Protein AF-A0ABD2JTY2-F1 (afdb_monomer_lite)

Structure (mmCIF, N/CA/C/O backbone):
data_AF-A0ABD2JTY2-F1
#
_entry.id   AF-A0ABD2JTY2-F1
#
loop_
_atom_site.group_PDB
_atom_site.id
_atom_site.type_symbol
_atom_site.label_atom_id
_atom_site.label_alt_id
_atom_site.label_comp_id
_atom_site.label_asym_id
_atom_site.label_entity_id
_atom_site.label_seq_id
_atom_site.pdbx_PDB_ins_code
_atom_site.Cartn_x
_atom_site.Cartn_y
_atom_site.Cartn_z
_atom_site.occupancy
_atom_site.B_iso_or_equiv
_atom_site.auth_seq_id
_atom_site.auth_comp_id
_atom_site.auth_asym_id
_atom_site.auth_atom_id
_atom_site.pdbx_PDB_model_num
ATOM 1 N N . MET A 1 1 ? -24.931 7.349 -66.375 1.00 38.53 1 MET A N 1
ATOM 2 C CA . MET A 1 1 ? -24.919 6.253 -65.382 1.00 38.53 1 MET A CA 1
ATOM 3 C C . MET A 1 1 ? -24.005 6.651 -64.231 1.00 38.53 1 MET A C 1
ATOM 5 O O . MET A 1 1 ? -22.797 6.656 -64.400 1.00 38.53 1 MET A O 1
ATOM 9 N N . LYS A 1 2 ? -24.575 7.076 -63.100 1.00 38.50 2 LYS A N 1
ATOM 10 C CA . LYS A 1 2 ? -23.856 7.371 -61.852 1.00 38.50 2 LYS A CA 1
ATOM 11 C C . LYS A 1 2 ? -24.476 6.475 -60.777 1.00 38.50 2 LYS A C 1
ATOM 13 O O . LYS A 1 2 ? -25.684 6.548 -60.577 1.00 38.50 2 LYS A O 1
ATOM 18 N N . ARG A 1 3 ? -23.689 5.606 -60.141 1.00 34.88 3 ARG A N 1
ATOM 19 C CA . ARG A 1 3 ? -24.088 4.879 -58.927 1.00 34.88 3 ARG A CA 1
ATOM 20 C C . ARG A 1 3 ? -23.164 5.333 -57.805 1.00 34.88 3 ARG A C 1
ATOM 22 O O . ARG A 1 3 ? -21.964 5.096 -57.855 1.00 34.88 3 ARG A O 1
ATOM 29 N N . THR A 1 4 ? -23.742 6.064 -56.864 1.00 39.44 4 THR A N 1
ATOM 30 C CA . THR A 1 4 ? -23.115 6.576 -55.647 1.00 39.44 4 THR A CA 1
ATOM 31 C C . THR A 1 4 ? -23.136 5.515 -54.547 1.00 39.44 4 THR A C 1
ATOM 33 O O . THR A 1 4 ? -24.104 4.768 -54.417 1.00 39.44 4 THR A O 1
ATOM 36 N N . ASN A 1 5 ? -22.051 5.478 -53.772 1.00 38.09 5 ASN A N 1
ATOM 37 C CA . ASN A 1 5 ? -21.814 4.618 -52.612 1.00 38.09 5 ASN A CA 1
ATOM 38 C C . ASN A 1 5 ? -22.904 4.739 -51.537 1.00 38.09 5 ASN A C 1
ATOM 40 O O . ASN A 1 5 ? -23.253 5.847 -51.133 1.00 38.09 5 ASN A O 1
ATOM 44 N N . ALA A 1 6 ? -23.352 3.596 -51.010 1.00 38.62 6 ALA A N 1
ATOM 45 C CA . ALA A 1 6 ? -24.096 3.511 -49.759 1.00 38.62 6 ALA A CA 1
ATOM 46 C C . ALA A 1 6 ? -23.123 3.193 -48.612 1.00 38.62 6 ALA A C 1
ATOM 48 O O . ALA A 1 6 ? -22.455 2.160 -48.599 1.00 38.62 6 ALA A O 1
ATOM 49 N N . SER A 1 7 ? -23.031 4.120 -47.666 1.00 40.38 7 SER A N 1
ATOM 50 C CA . SER A 1 7 ? -22.303 4.023 -46.404 1.00 40.38 7 SER A CA 1
ATOM 51 C C . SER A 1 7 ? -22.897 2.943 -45.491 1.00 40.38 7 SER A C 1
ATOM 53 O O . SER A 1 7 ? -24.049 3.055 -45.072 1.00 40.38 7 SER A O 1
ATOM 55 N N . ASN A 1 8 ? -22.100 1.937 -45.122 1.00 36.47 8 ASN A N 1
ATOM 56 C CA . ASN A 1 8 ? -22.430 0.999 -44.047 1.00 36.47 8 ASN A CA 1
ATOM 57 C C . ASN A 1 8 ? -22.228 1.683 -42.686 1.00 36.47 8 ASN A C 1
ATOM 59 O O . ASN A 1 8 ? -21.104 1.822 -42.206 1.00 36.47 8 ASN A O 1
ATOM 63 N N . ILE A 1 9 ? -23.329 2.114 -42.071 1.00 42.81 9 ILE A N 1
ATOM 64 C CA . ILE A 1 9 ? -23.374 2.615 -40.696 1.00 42.81 9 ILE A CA 1
ATOM 65 C C . ILE A 1 9 ? -23.576 1.407 -39.773 1.00 42.81 9 ILE A C 1
ATOM 67 O O . ILE A 1 9 ? -24.651 0.813 -39.736 1.00 42.81 9 ILE A O 1
ATOM 71 N N . THR A 1 10 ? -22.537 1.025 -39.032 1.00 40.25 10 THR A N 1
ATOM 72 C CA . THR A 1 10 ? -22.636 0.009 -37.973 1.00 40.25 10 THR A CA 1
ATOM 73 C C . THR A 1 10 ? -23.470 0.570 -36.814 1.00 40.25 10 THR A C 1
ATOM 75 O O . THR A 1 10 ? -23.160 1.664 -36.335 1.00 40.25 10 THR A O 1
ATOM 78 N N . PRO A 1 11 ? -24.508 -0.133 -36.322 1.00 37.59 11 PRO A N 1
ATOM 79 C CA . PRO A 1 11 ? -25.337 0.385 -35.242 1.00 37.59 11 PRO A CA 1
ATOM 80 C C . PRO A 1 11 ? -24.540 0.463 -33.928 1.00 37.59 11 PRO A C 1
ATOM 82 O O . PRO A 1 11 ? -23.687 -0.394 -33.663 1.00 37.59 11 PRO A O 1
ATOM 85 N N . PRO A 1 12 ? -24.806 1.467 -33.073 1.00 40.25 12 PRO A N 1
ATOM 86 C CA . PRO A 1 12 ? -24.116 1.608 -31.804 1.00 40.25 12 PRO A CA 1
ATOM 87 C C . PRO A 1 12 ? -24.437 0.425 -30.887 1.00 40.25 12 PRO A C 1
ATOM 89 O O . PRO A 1 12 ? -25.589 0.058 -30.656 1.00 40.25 12 PRO A O 1
ATOM 92 N N . ARG A 1 13 ? -23.372 -0.173 -30.352 1.00 40.75 13 ARG A N 1
ATOM 93 C CA . ARG A 1 13 ? -23.404 -1.299 -29.418 1.00 40.75 13 ARG A CA 1
ATOM 94 C C . ARG A 1 13 ? -24.259 -0.945 -28.200 1.00 40.75 13 ARG A C 1
ATOM 96 O O . ARG A 1 13 ? -23.911 -0.033 -27.450 1.00 40.75 13 ARG A O 1
ATOM 103 N N . ALA A 1 14 ? -25.339 -1.696 -27.980 1.00 40.56 14 ALA A N 1
ATOM 104 C CA . ALA A 1 14 ? -26.163 -1.573 -26.784 1.00 40.56 14 ALA A CA 1
ATOM 105 C C . ALA A 1 14 ? -25.275 -1.664 -25.531 1.00 40.56 14 ALA A C 1
ATOM 107 O O . ALA A 1 14 ? -24.543 -2.641 -25.332 1.00 40.56 14 ALA A O 1
ATOM 108 N N . LYS A 1 15 ? -25.311 -0.618 -24.699 1.00 41.03 15 LYS A N 1
ATOM 109 C CA . LYS A 1 15 ? -24.664 -0.626 -23.387 1.00 41.03 15 LYS A CA 1
ATOM 110 C C . LYS A 1 15 ? -25.307 -1.760 -22.593 1.00 41.03 15 LYS A C 1
ATOM 112 O O . LYS A 1 15 ? -26.520 -1.762 -22.405 1.00 41.03 15 LYS A O 1
ATOM 117 N N . ARG A 1 16 ? -24.510 -2.742 -22.156 1.00 43.47 16 ARG A N 1
ATOM 118 C CA . ARG A 1 16 ? -24.963 -3.732 -21.172 1.00 43.47 16 ARG A CA 1
ATOM 119 C C . ARG A 1 16 ? -25.518 -2.951 -19.983 1.00 43.47 16 ARG A C 1
ATOM 121 O O . ARG A 1 16 ? -24.756 -2.236 -19.337 1.00 43.47 16 ARG A O 1
ATOM 128 N N . SER A 1 17 ? -26.821 -3.075 -19.740 1.00 36.28 17 SER A N 1
ATOM 129 C CA . SER A 1 17 ? -27.436 -2.668 -18.481 1.00 36.28 17 SER A CA 1
ATOM 130 C C . SER A 1 17 ? -26.618 -3.303 -17.357 1.00 36.28 17 SER A C 1
ATOM 132 O O . SER A 1 17 ? -26.488 -4.530 -17.296 1.00 36.28 17 SER A O 1
ATOM 134 N N . MET A 1 18 ? -25.958 -2.474 -16.547 1.00 40.25 18 MET A N 1
ATOM 135 C CA . MET A 1 18 ? -25.380 -2.955 -15.303 1.00 40.25 18 MET A CA 1
ATOM 136 C C . MET A 1 18 ? -26.571 -3.233 -14.403 1.00 40.25 18 MET A C 1
ATOM 138 O O . MET A 1 18 ? -27.262 -2.303 -13.992 1.00 40.25 18 MET A O 1
ATOM 142 N N . ALA A 1 19 ? -26.837 -4.514 -14.157 1.00 41.81 19 ALA A N 1
ATOM 143 C CA . ALA A 1 19 ? -27.740 -4.899 -13.090 1.00 41.81 19 ALA A CA 1
ATOM 144 C C . ALA A 1 19 ? -27.319 -4.159 -11.802 1.00 41.81 19 ALA A C 1
ATOM 146 O O . ALA A 1 19 ? -26.111 -3.963 -11.596 1.00 41.81 19 ALA A O 1
ATOM 147 N N . PRO A 1 20 ? -28.280 -3.719 -10.971 1.00 42.34 20 PRO A N 1
ATOM 148 C CA . PRO A 1 20 ? -27.970 -3.114 -9.683 1.00 42.34 20 PRO A CA 1
ATOM 149 C C . PRO A 1 20 ? -27.039 -4.038 -8.880 1.00 42.34 20 PRO A C 1
ATOM 151 O O . PRO A 1 20 ? -27.061 -5.256 -9.101 1.00 42.34 20 PRO A O 1
ATOM 154 N N . PRO A 1 21 ? -26.190 -3.488 -7.990 1.00 49.97 21 PRO A N 1
ATOM 155 C CA . PRO A 1 21 ? -25.323 -4.312 -7.164 1.00 49.97 21 PRO A CA 1
ATOM 156 C C . PRO A 1 21 ? -26.222 -5.275 -6.392 1.00 49.97 21 PRO A C 1
ATOM 158 O O . PRO A 1 21 ? -27.064 -4.835 -5.618 1.00 49.97 21 PRO A O 1
ATOM 161 N N . MET A 1 22 ? -26.100 -6.579 -6.648 1.00 56.44 22 MET A N 1
ATOM 162 C CA . MET A 1 22 ? -26.637 -7.552 -5.706 1.00 56.44 22 MET A CA 1
ATOM 163 C C . MET A 1 22 ? -25.919 -7.298 -4.387 1.00 56.44 22 MET A C 1
ATOM 165 O O . MET A 1 22 ? -24.684 -7.255 -4.383 1.00 56.44 22 MET A O 1
ATOM 169 N N . ASP A 1 23 ? -26.676 -7.120 -3.307 1.00 61.84 23 ASP A N 1
ATOM 170 C CA . ASP A 1 23 ? -26.141 -7.167 -1.952 1.00 61.84 23 ASP A CA 1
ATOM 171 C C . ASP A 1 23 ? -25.510 -8.550 -1.769 1.00 61.84 23 ASP A C 1
ATOM 173 O O . ASP A 1 23 ? -26.190 -9.553 -1.549 1.00 61.84 23 ASP A O 1
ATOM 177 N N . LEU A 1 24 ? -24.198 -8.625 -2.007 1.00 67.62 24 LEU A N 1
ATOM 178 C CA . LEU A 1 24 ? -23.427 -9.847 -1.843 1.00 67.62 24 LEU A CA 1
ATOM 179 C C . LEU A 1 24 ? -23.484 -10.226 -0.369 1.00 67.62 24 LEU A C 1
ATOM 181 O O . LEU A 1 24 ? -23.309 -9.371 0.501 1.00 67.62 24 LEU A O 1
ATOM 185 N N . ASP A 1 25 ? -23.710 -11.507 -0.091 1.00 82.12 25 ASP A N 1
ATOM 186 C CA . ASP A 1 25 ? -23.737 -11.970 1.284 1.00 82.12 25 ASP A CA 1
ATOM 187 C C . ASP A 1 25 ? -22.383 -11.671 1.972 1.00 82.12 25 ASP A C 1
ATOM 189 O O . ASP A 1 25 ? -21.322 -11.752 1.332 1.00 82.12 25 ASP A O 1
ATOM 193 N N . PRO A 1 26 ? -22.383 -11.321 3.272 1.00 79.38 26 PRO A N 1
ATOM 194 C CA . PRO A 1 26 ? -21.162 -10.949 3.986 1.00 79.38 26 PRO A CA 1
ATOM 195 C C . PRO A 1 26 ? -20.061 -12.018 3.941 1.00 79.38 26 PRO A C 1
ATOM 197 O O . PRO A 1 26 ? -18.877 -11.686 3.993 1.00 79.38 26 PRO A O 1
ATOM 200 N N . ASN A 1 27 ? -20.430 -13.296 3.814 1.00 77.81 27 ASN A N 1
ATOM 201 C CA . ASN A 1 27 ? -19.481 -14.402 3.780 1.00 77.81 27 ASN A CA 1
ATOM 202 C C . ASN A 1 27 ? -18.739 -14.461 2.434 1.00 77.81 27 ASN A C 1
ATOM 204 O O . ASN A 1 27 ? -17.522 -14.626 2.401 1.00 77.81 27 ASN A O 1
ATOM 208 N N . THR A 1 28 ? -19.430 -14.225 1.319 1.00 79.19 28 THR A N 1
ATOM 209 C CA . THR A 1 28 ? -18.813 -14.088 -0.007 1.00 79.19 28 THR A CA 1
ATOM 210 C C . THR A 1 28 ? -17.872 -12.889 -0.065 1.00 79.19 28 THR A C 1
ATOM 212 O O . THR A 1 28 ? -16.789 -12.983 -0.650 1.00 79.19 28 THR A O 1
ATOM 215 N N . VAL A 1 29 ? -18.237 -11.771 0.571 1.00 78.75 29 VAL A N 1
ATOM 216 C CA . VAL A 1 29 ? -17.346 -10.604 0.684 1.00 78.75 29 VAL A CA 1
ATOM 217 C C . VAL A 1 29 ? -16.090 -10.956 1.488 1.00 78.75 29 VA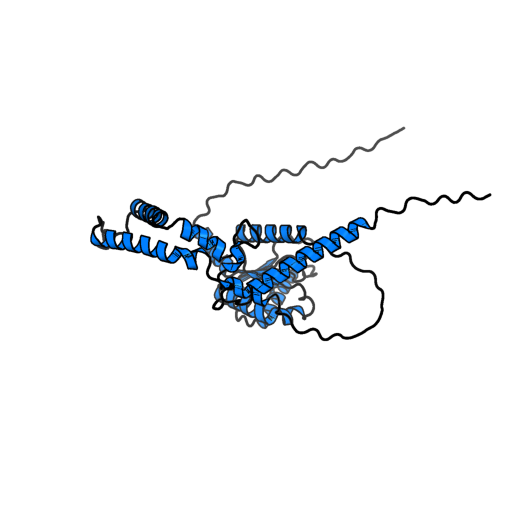L A C 1
ATOM 219 O O . VAL A 1 29 ? -14.981 -10.665 1.035 1.00 78.75 29 VAL A O 1
ATOM 222 N N . ALA A 1 30 ? -16.240 -11.641 2.625 1.00 76.44 30 ALA A N 1
ATOM 223 C CA . ALA A 1 30 ? -15.123 -12.081 3.461 1.00 76.44 30 ALA A CA 1
ATOM 224 C C . ALA A 1 30 ? -14.198 -13.089 2.749 1.00 76.44 30 ALA A C 1
ATOM 226 O O . ALA A 1 30 ? -12.976 -12.972 2.825 1.00 76.44 30 ALA A O 1
ATOM 227 N N . LEU A 1 31 ? -14.751 -14.038 1.989 1.00 82.94 31 LEU A N 1
ATOM 228 C CA . LEU A 1 31 ? -13.966 -14.993 1.198 1.00 82.94 31 LEU A CA 1
ATOM 229 C C . LEU A 1 31 ? -13.197 -14.303 0.062 1.00 82.94 31 LEU A C 1
ATOM 231 O O . LEU A 1 31 ? -12.020 -14.597 -0.162 1.00 82.94 31 LEU A O 1
ATOM 235 N N . ALA A 1 32 ? -13.828 -13.354 -0.635 1.00 83.81 32 ALA A N 1
ATOM 236 C CA . ALA A 1 32 ? -13.169 -12.567 -1.676 1.00 83.81 32 ALA A CA 1
ATOM 237 C C . ALA A 1 32 ? -12.057 -11.670 -1.104 1.00 83.81 32 ALA A C 1
ATOM 239 O O . ALA A 1 32 ? -11.012 -11.489 -1.735 1.00 83.81 32 ALA A O 1
ATOM 240 N N . GLU A 1 33 ? -12.265 -11.126 0.096 1.00 83.69 33 GLU A N 1
ATOM 241 C CA . GLU A 1 33 ? -11.266 -10.386 0.867 1.00 83.69 33 GLU A CA 1
ATOM 242 C C . GLU A 1 33 ? -10.067 -11.277 1.218 1.00 83.69 33 GLU A C 1
ATOM 244 O O . GLU A 1 33 ? -8.927 -10.931 0.903 1.00 83.69 33 GLU A O 1
ATOM 249 N N . GLN A 1 34 ? -10.322 -12.463 1.774 1.00 86.56 34 GLN A N 1
ATOM 250 C CA . GLN A 1 34 ? -9.289 -13.433 2.132 1.00 86.56 34 GLN A CA 1
ATOM 251 C C . GLN A 1 34 ? -8.492 -13.912 0.907 1.00 86.56 34 GLN A C 1
ATOM 253 O O . GLN A 1 34 ? -7.265 -14.016 0.964 1.00 86.56 34 GLN A O 1
ATOM 258 N N . GLU A 1 35 ? -9.151 -14.168 -0.231 1.00 90.62 35 GLU A N 1
ATOM 259 C CA . GLU A 1 35 ? -8.457 -14.466 -1.489 1.00 90.62 35 GLU A CA 1
ATOM 260 C C . GLU A 1 35 ? -7.597 -13.282 -1.949 1.00 90.62 35 GLU A C 1
ATOM 262 O O . GLU A 1 35 ? -6.453 -13.469 -2.372 1.00 90.62 35 GLU A O 1
ATOM 267 N N . ARG A 1 36 ? -8.107 -12.049 -1.848 1.00 91.06 36 ARG A N 1
ATOM 268 C CA . ARG A 1 36 ? -7.363 -10.857 -2.266 1.00 91.06 36 ARG A CA 1
ATOM 269 C C . ARG A 1 36 ? -6.088 -10.665 -1.449 1.00 91.06 36 ARG A C 1
ATOM 271 O O . ARG A 1 36 ? -5.042 -10.406 -2.040 1.00 91.06 36 ARG A O 1
ATOM 278 N N . GLN A 1 37 ? -6.158 -10.827 -0.129 1.00 91.31 37 GLN A N 1
ATOM 279 C CA . GLN A 1 37 ? -5.018 -10.640 0.780 1.00 91.31 37 GLN A CA 1
ATOM 280 C C . GLN A 1 37 ? -3.843 -11.582 0.479 1.00 91.31 37 GLN A C 1
ATOM 282 O O . GLN A 1 37 ? -2.691 -11.231 0.717 1.00 91.31 37 GLN A O 1
ATOM 287 N N . ARG A 1 38 ? -4.112 -12.749 -0.116 1.00 95.12 38 ARG A N 1
ATOM 288 C CA . ARG A 1 38 ? -3.093 -13.714 -0.564 1.00 95.12 38 ARG A CA 1
ATOM 289 C C . ARG A 1 38 ? -2.807 -13.671 -2.069 1.00 95.12 38 ARG A C 1
ATOM 291 O O . ARG A 1 38 ? -2.127 -14.551 -2.585 1.00 95.12 38 ARG A O 1
ATOM 298 N N . THR A 1 39 ? -3.322 -12.681 -2.796 1.00 96.56 39 THR A N 1
ATOM 299 C CA . THR A 1 39 ? -3.150 -12.576 -4.252 1.00 96.56 39 THR A CA 1
ATOM 300 C C . THR A 1 39 ? -2.071 -11.560 -4.633 1.00 96.56 39 THR A C 1
ATOM 302 O O . THR A 1 39 ? -2.037 -10.427 -4.144 1.00 96.56 39 THR A O 1
ATOM 305 N N . LEU A 1 40 ? -1.246 -11.948 -5.602 1.00 96.88 40 LEU A N 1
ATOM 306 C CA . LEU A 1 40 ? -0.282 -11.122 -6.321 1.00 96.88 40 LEU A CA 1
ATOM 307 C C . LEU A 1 40 ? -0.757 -10.861 -7.756 1.00 96.88 40 LEU A C 1
ATOM 309 O O . LEU A 1 40 ? -1.414 -11.696 -8.383 1.00 96.88 40 LEU A O 1
ATOM 313 N N . VAL A 1 41 ? -0.379 -9.706 -8.300 1.00 95.56 41 VAL A N 1
ATOM 314 C CA . VAL A 1 41 ? -0.567 -9.371 -9.713 1.00 95.56 41 VAL A CA 1
ATOM 315 C C . VAL A 1 41 ? 0.789 -9.087 -10.346 1.00 95.56 41 VAL A C 1
ATOM 317 O O . VAL A 1 41 ? 1.465 -8.125 -9.979 1.00 95.56 41 VAL A O 1
ATOM 320 N N . PHE A 1 42 ? 1.152 -9.908 -11.326 1.00 95.00 42 PHE A N 1
ATOM 321 C CA . PHE A 1 42 ? 2.373 -9.786 -12.113 1.00 95.00 42 PHE A CA 1
ATOM 322 C C . PHE A 1 42 ? 2.047 -9.068 -13.420 1.00 95.00 42 PHE A C 1
ATOM 324 O O . PHE A 1 42 ? 1.145 -9.456 -14.161 1.00 95.00 42 PHE A O 1
ATOM 331 N N . ILE A 1 43 ? 2.763 -7.990 -13.707 1.00 92.38 43 ILE A N 1
ATOM 332 C CA . ILE A 1 43 ? 2.547 -7.128 -14.867 1.00 92.38 43 ILE A CA 1
ATOM 333 C C . ILE A 1 43 ? 3.825 -7.130 -15.699 1.00 92.38 43 ILE A C 1
ATOM 335 O O . ILE A 1 43 ? 4.917 -7.029 -15.152 1.00 92.38 43 ILE A O 1
ATOM 339 N N . GLY A 1 44 ? 3.682 -7.225 -17.022 1.00 90.31 44 GLY A N 1
ATOM 340 C CA . GLY A 1 44 ? 4.813 -7.116 -17.945 1.00 90.31 44 GLY A CA 1
ATOM 341 C C . GLY A 1 44 ? 5.529 -8.426 -18.268 1.00 90.31 44 GLY A C 1
ATOM 342 O O . GLY A 1 44 ? 6.496 -8.378 -19.021 1.00 90.31 44 GLY A O 1
ATOM 343 N N . LEU A 1 45 ? 5.055 -9.574 -17.767 1.00 92.12 45 LEU A N 1
ATOM 344 C CA . LEU A 1 45 ? 5.542 -10.883 -18.217 1.00 92.12 45 LEU A CA 1
ATOM 345 C C . LEU A 1 45 ? 5.092 -11.151 -19.656 1.00 92.12 45 LEU A C 1
ATOM 347 O O . LEU A 1 45 ? 3.888 -11.038 -19.898 1.00 92.12 45 LEU A O 1
ATOM 351 N N . PRO A 1 46 ? 5.991 -11.514 -20.588 1.00 90.81 46 PRO A N 1
ATOM 352 C CA . PRO A 1 46 ? 5.631 -11.810 -21.975 1.00 90.81 46 PRO A CA 1
ATOM 353 C C . PRO A 1 46 ? 4.511 -12.844 -22.075 1.00 90.81 46 PRO A C 1
ATOM 355 O O . PRO A 1 46 ? 4.402 -13.722 -21.223 1.00 90.81 46 PRO A O 1
ATOM 358 N N . GLU A 1 47 ? 3.662 -12.727 -23.093 1.00 90.81 47 GLU A N 1
ATOM 359 C CA . GLU A 1 47 ? 2.697 -13.783 -23.413 1.00 90.81 47 GLU A CA 1
ATOM 360 C C . GLU A 1 47 ? 3.431 -14.927 -24.117 1.00 90.81 47 GLU A C 1
ATOM 362 O O . GLU A 1 47 ? 4.360 -14.696 -24.892 1.00 90.81 47 GLU A O 1
ATOM 367 N N . SER A 1 48 ? 2.992 -16.155 -23.864 1.00 92.12 48 SER A N 1
ATOM 368 C CA . SER A 1 48 ? 3.464 -17.311 -24.617 1.00 92.12 48 SER A CA 1
ATOM 369 C C . SER A 1 48 ? 2.972 -17.261 -26.066 1.00 92.12 48 SER A C 1
ATOM 371 O O . SER A 1 48 ? 1.807 -16.946 -26.334 1.00 92.12 48 SER A O 1
ATOM 373 N N . ASN A 1 49 ? 3.854 -17.647 -26.989 1.00 89.31 49 ASN A N 1
ATOM 374 C CA . ASN A 1 49 ? 3.542 -17.819 -28.407 1.00 89.31 49 ASN A CA 1
ATOM 375 C C . ASN A 1 49 ? 3.084 -19.249 -28.744 1.00 89.31 49 ASN A C 1
ATOM 377 O O . ASN A 1 49 ? 2.865 -19.553 -29.918 1.00 89.31 49 ASN A O 1
ATOM 381 N N . ALA A 1 50 ? 2.944 -20.136 -27.750 1.00 91.31 50 ALA A N 1
ATOM 382 C CA . ALA A 1 50 ? 2.512 -21.505 -27.990 1.00 91.31 50 ALA A CA 1
ATOM 383 C C . ALA A 1 50 ? 1.110 -21.534 -28.608 1.00 91.31 50 ALA A C 1
ATOM 385 O O . ALA A 1 50 ? 0.201 -20.787 -28.223 1.00 91.31 50 ALA A O 1
ATOM 386 N N . VAL A 1 51 ? 0.916 -22.434 -29.570 1.00 90.88 51 VAL A N 1
ATOM 387 C CA . VAL A 1 51 ? -0.345 -22.550 -30.312 1.00 90.88 51 VAL A CA 1
ATOM 388 C C . VAL A 1 51 ? -1.462 -23.032 -29.385 1.00 90.88 51 VAL A C 1
ATOM 390 O O . VAL A 1 51 ? -2.590 -22.522 -29.424 1.00 90.88 51 VAL A O 1
ATOM 393 N N . ARG A 1 52 ? -1.154 -23.978 -28.491 1.00 93.75 52 ARG A N 1
ATOM 394 C CA . ARG A 1 52 ? -2.145 -24.604 -27.615 1.00 93.75 52 ARG A CA 1
ATOM 395 C C . ARG A 1 52 ? -2.354 -23.794 -26.331 1.00 93.75 52 ARG A C 1
ATOM 397 O O . ARG A 1 52 ? -1.387 -23.456 -25.655 1.00 93.75 52 ARG A O 1
ATOM 404 N N . PRO A 1 53 ? -3.610 -23.523 -25.925 1.00 92.56 53 PRO A N 1
ATOM 405 C CA . PRO A 1 53 ? -3.893 -22.816 -24.675 1.00 92.56 53 PRO A CA 1
ATOM 406 C C . PRO A 1 53 ? -3.315 -23.492 -23.427 1.00 92.56 53 PRO A C 1
ATOM 408 O O . PRO A 1 53 ? -2.882 -22.795 -22.517 1.00 92.56 53 PRO A O 1
ATOM 411 N N . SER A 1 54 ? -3.298 -24.827 -23.385 1.00 95.06 54 SER A N 1
ATOM 412 C CA . SER A 1 54 ? -2.744 -25.594 -22.264 1.00 95.06 54 SER A CA 1
ATOM 413 C C . SER A 1 54 ? -1.242 -25.371 -22.093 1.00 95.06 54 SER A C 1
ATOM 415 O O . SER A 1 54 ? -0.786 -25.194 -20.971 1.00 95.06 54 SER A O 1
ATOM 417 N N . GLU A 1 55 ? -0.495 -25.320 -23.197 1.00 96.31 55 GLU A N 1
ATOM 418 C CA . GLU A 1 55 ? 0.947 -25.042 -23.198 1.00 96.31 55 GLU A CA 1
ATOM 419 C C . GLU A 1 55 ? 1.216 -23.616 -22.719 1.00 96.31 55 GLU A C 1
ATOM 421 O O . GLU A 1 55 ? 2.038 -23.417 -21.835 1.00 96.31 55 GLU A O 1
ATOM 426 N N . ARG A 1 56 ? 0.428 -22.633 -23.179 1.00 94.50 56 ARG A N 1
ATOM 427 C CA . ARG A 1 56 ? 0.549 -21.248 -22.690 1.00 94.50 56 ARG A CA 1
ATOM 428 C C . ARG A 1 56 ? 0.328 -21.130 -21.181 1.00 94.50 56 ARG A C 1
ATOM 430 O O . ARG A 1 56 ? 1.045 -20.396 -20.511 1.00 94.50 56 ARG A O 1
ATOM 437 N N . VAL A 1 57 ? -0.673 -21.833 -20.643 1.00 95.50 57 VAL A N 1
ATOM 438 C CA . VAL A 1 57 ? -0.942 -21.855 -19.194 1.00 95.50 57 VAL A CA 1
ATOM 439 C C . VAL A 1 57 ? 0.198 -22.535 -18.437 1.00 95.50 57 VAL A C 1
ATOM 441 O O . VAL A 1 57 ? 0.578 -22.066 -17.368 1.00 95.50 57 VAL A O 1
ATOM 444 N N . GLN A 1 58 ? 0.744 -23.620 -18.983 1.00 97.06 58 GLN A N 1
ATOM 445 C CA . GLN A 1 58 ? 1.868 -24.331 -18.387 1.00 97.06 58 GLN A CA 1
ATOM 446 C C . GLN A 1 58 ? 3.132 -23.458 -18.352 1.00 97.06 58 GLN A C 1
ATOM 448 O O . GLN A 1 58 ? 3.745 -23.323 -17.297 1.00 97.06 58 GLN A O 1
ATOM 453 N N . GLU A 1 59 ? 3.457 -22.781 -19.452 1.00 96.12 59 GLU A N 1
ATOM 454 C CA . GLU A 1 59 ? 4.577 -21.835 -19.524 1.00 96.12 59 GLU A CA 1
ATOM 455 C C . GLU A 1 59 ? 4.406 -20.661 -18.548 1.00 96.12 59 GLU A C 1
ATOM 457 O O . GLU A 1 59 ? 5.365 -20.262 -17.886 1.00 96.12 59 GLU A O 1
ATOM 462 N N . ASP A 1 60 ? 3.183 -20.134 -18.397 1.00 96.19 60 ASP A N 1
ATOM 463 C CA . ASP A 1 60 ? 2.880 -19.109 -17.393 1.00 96.19 60 ASP A CA 1
ATOM 464 C C . ASP A 1 60 ? 3.142 -19.626 -15.966 1.00 96.19 60 ASP A C 1
ATOM 466 O O . ASP A 1 60 ? 3.727 -18.907 -15.153 1.00 96.19 60 ASP A O 1
ATOM 470 N N . ARG A 1 61 ? 2.745 -20.868 -15.648 1.00 96.75 61 ARG A N 1
ATOM 471 C CA . ARG A 1 61 ? 3.016 -21.486 -14.337 1.00 96.75 61 ARG A CA 1
ATOM 472 C C . ARG A 1 61 ? 4.512 -21.645 -14.099 1.00 96.75 61 ARG A C 1
ATOM 474 O O . ARG A 1 61 ? 4.992 -21.225 -13.054 1.00 96.75 61 ARG A O 1
ATOM 481 N N . GLU A 1 62 ? 5.247 -22.174 -15.071 1.00 95.81 62 GLU A N 1
ATOM 482 C CA . GLU A 1 62 ? 6.698 -22.368 -14.975 1.00 95.81 62 GLU A CA 1
ATOM 483 C C . GLU A 1 62 ? 7.454 -21.047 -14.813 1.00 95.81 62 GLU A C 1
ATOM 485 O O . GLU A 1 62 ? 8.396 -20.961 -14.025 1.00 95.81 62 GLU A O 1
ATOM 490 N N . ALA A 1 63 ? 7.036 -20.000 -15.527 1.00 95.12 63 ALA A N 1
ATOM 491 C CA . ALA A 1 63 ? 7.606 -18.668 -15.372 1.00 95.12 63 ALA A CA 1
ATOM 492 C C . ALA A 1 63 ? 7.361 -18.111 -13.963 1.00 95.12 63 ALA A C 1
ATOM 494 O O . ALA A 1 63 ? 8.277 -17.555 -13.357 1.00 95.12 63 ALA A O 1
ATOM 495 N N . ILE A 1 64 ? 6.148 -18.280 -13.423 1.00 96.88 64 ILE A N 1
ATOM 496 C CA . ILE A 1 64 ? 5.830 -17.860 -12.055 1.00 96.88 64 ILE A CA 1
ATOM 497 C C . ILE A 1 64 ? 6.635 -18.657 -11.029 1.00 96.88 64 ILE A C 1
ATOM 499 O O . ILE A 1 64 ? 7.207 -18.032 -10.141 1.00 96.88 64 ILE A O 1
ATOM 503 N N . THR A 1 65 ? 6.746 -19.980 -11.166 1.00 96.44 65 THR A N 1
ATOM 504 C CA . THR A 1 65 ? 7.567 -20.815 -10.275 1.00 96.44 65 THR A CA 1
ATOM 505 C C . THR A 1 65 ? 9.011 -20.329 -10.251 1.00 96.44 65 THR A C 1
ATOM 507 O O . THR A 1 65 ? 9.515 -19.997 -9.186 1.00 96.44 65 THR A O 1
ATOM 510 N N . LYS A 1 66 ? 9.630 -20.132 -11.425 1.00 94.38 66 LYS A N 1
ATOM 511 C CA . LYS A 1 66 ? 10.998 -19.599 -11.515 1.00 94.38 66 LYS A CA 1
ATOM 512 C C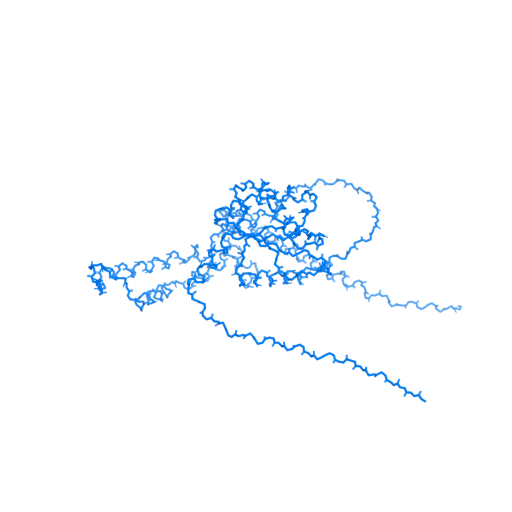 . LYS A 1 66 ? 11.140 -18.267 -10.791 1.00 94.38 66 LYS A C 1
ATOM 514 O O . LYS A 1 66 ? 12.133 -18.051 -10.108 1.00 94.38 66 LYS A O 1
ATOM 519 N N . ILE A 1 67 ? 10.180 -17.356 -10.938 1.00 95.31 67 ILE A N 1
ATOM 520 C CA . ILE A 1 67 ? 10.244 -16.066 -10.244 1.00 95.31 67 ILE A CA 1
ATOM 521 C C . ILE A 1 67 ? 10.121 -16.270 -8.734 1.00 95.31 67 ILE A C 1
ATOM 523 O O . ILE A 1 67 ? 10.906 -15.688 -7.999 1.00 95.31 67 ILE A O 1
ATOM 527 N N . LEU A 1 68 ? 9.185 -17.096 -8.265 1.00 96.31 68 LEU A N 1
ATOM 528 C CA . LEU A 1 68 ? 9.010 -17.377 -6.838 1.00 96.31 68 LEU A CA 1
ATOM 529 C C . LEU A 1 68 ? 10.253 -18.017 -6.207 1.00 96.31 68 LEU A C 1
ATOM 531 O O . LEU A 1 68 ? 10.602 -17.628 -5.094 1.00 96.31 68 LEU A O 1
ATOM 535 N N . ASP A 1 69 ? 10.974 -18.870 -6.938 1.00 95.06 69 ASP A N 1
ATOM 536 C CA . ASP A 1 69 ? 12.260 -19.427 -6.499 1.00 95.06 69 ASP A CA 1
ATOM 537 C C . ASP A 1 69 ? 13.300 -18.318 -6.271 1.00 95.06 69 ASP A C 1
ATOM 539 O O . ASP A 1 69 ? 13.968 -18.277 -5.241 1.00 95.06 69 ASP A O 1
ATOM 543 N N . HIS A 1 70 ? 13.396 -17.350 -7.192 1.00 93.31 70 HIS A N 1
ATOM 544 C CA . HIS A 1 70 ? 14.288 -16.191 -7.032 1.00 93.31 70 HIS A CA 1
ATOM 545 C C . HIS A 1 70 ? 13.873 -15.268 -5.882 1.00 93.31 70 HIS A C 1
ATOM 547 O O . HIS A 1 70 ? 14.700 -14.506 -5.382 1.00 93.31 70 HIS A O 1
ATOM 553 N N . LEU A 1 71 ? 12.590 -15.287 -5.513 1.00 94.06 71 LEU A N 1
ATOM 554 C CA . LEU A 1 71 ? 12.038 -14.523 -4.398 1.00 94.06 71 LEU A CA 1
ATOM 555 C C . LEU A 1 71 ? 12.097 -15.289 -3.067 1.00 94.06 71 LEU A C 1
ATOM 557 O O . LEU A 1 71 ? 11.637 -14.739 -2.066 1.00 94.06 71 LEU A O 1
ATOM 561 N N . GLU A 1 72 ? 12.644 -16.511 -3.064 1.00 94.56 72 GLU A N 1
ATOM 562 C CA . GLU A 1 72 ? 12.756 -17.400 -1.898 1.00 94.56 72 GLU A CA 1
ATOM 563 C C . GLU A 1 72 ? 11.389 -17.702 -1.260 1.00 94.56 72 GLU A C 1
ATOM 565 O O . GLU A 1 72 ? 11.212 -17.689 -0.042 1.00 94.56 72 GLU A O 1
ATOM 570 N N . VAL A 1 73 ? 10.377 -17.932 -2.101 1.00 95.88 73 VAL A N 1
ATOM 571 C CA . VAL A 1 73 ? 9.020 -18.257 -1.654 1.00 95.88 73 VAL A CA 1
ATOM 572 C C . VAL A 1 73 ? 8.810 -19.765 -1.721 1.00 95.88 73 VAL A C 1
ATOM 574 O O . VAL A 1 73 ? 8.564 -20.321 -2.787 1.00 95.88 73 VAL A O 1
ATOM 577 N N . GLU A 1 74 ? 8.835 -20.421 -0.565 1.00 94.25 74 GLU A N 1
ATOM 578 C CA . GLU A 1 74 ? 8.650 -21.873 -0.430 1.00 94.25 74 GLU A CA 1
ATOM 579 C C . GLU A 1 74 ? 7.168 -22.292 -0.499 1.00 94.25 74 GLU A C 1
ATOM 581 O O . GLU A 1 74 ? 6.611 -22.861 0.439 1.00 94.25 74 GLU A O 1
ATOM 586 N N . ALA A 1 75 ? 6.483 -21.974 -1.601 1.00 93.12 75 ALA A N 1
ATOM 587 C CA . ALA A 1 75 ? 5.093 -22.379 -1.805 1.00 93.12 75 ALA A CA 1
ATOM 588 C C . ALA A 1 75 ? 4.676 -22.424 -3.276 1.00 93.12 75 ALA A C 1
ATOM 590 O O . ALA A 1 75 ? 4.957 -21.505 -4.045 1.00 93.12 75 ALA A O 1
ATOM 591 N N . GLU A 1 76 ? 3.873 -23.431 -3.630 1.00 94.38 76 GLU A N 1
ATOM 592 C CA . GLU A 1 76 ? 3.176 -23.451 -4.916 1.00 94.38 76 GLU A CA 1
ATOM 593 C C . GLU A 1 76 ? 1.915 -22.564 -4.861 1.00 94.38 76 GLU A C 1
ATOM 595 O O . GLU A 1 76 ? 1.105 -22.679 -3.931 1.00 94.38 76 GLU A O 1
ATOM 600 N N . PRO A 1 77 ? 1.692 -21.681 -5.848 1.00 97.19 77 PRO A N 1
ATOM 601 C CA . PRO A 1 77 ? 0.445 -20.937 -5.956 1.00 97.19 77 PRO A CA 1
ATOM 602 C C . PRO A 1 77 ? -0.773 -21.849 -6.136 1.00 97.19 77 PRO A C 1
ATOM 604 O O . PRO A 1 77 ? -0.771 -22.771 -6.945 1.00 97.19 77 PRO A O 1
ATOM 607 N N . THR A 1 78 ? -1.878 -21.514 -5.471 1.00 96.50 78 THR A N 1
ATOM 608 C CA . THR A 1 78 ? -3.170 -22.197 -5.641 1.00 96.50 78 THR A CA 1
ATOM 609 C C . THR A 1 78 ? -3.766 -21.971 -7.033 1.00 96.50 78 THR A C 1
ATOM 611 O O . THR A 1 78 ? -4.499 -22.813 -7.543 1.00 96.50 78 THR A O 1
ATOM 614 N N . ALA A 1 79 ? -3.500 -20.813 -7.641 1.00 96.19 79 ALA A N 1
ATOM 615 C CA . ALA A 1 79 ? -3.992 -20.486 -8.975 1.00 96.19 79 ALA A CA 1
ATOM 616 C C . ALA A 1 79 ? -3.069 -19.494 -9.686 1.00 96.19 79 ALA A C 1
ATOM 618 O O . ALA A 1 79 ? -2.580 -18.545 -9.073 1.00 96.19 79 ALA A O 1
ATOM 619 N N . VAL A 1 80 ? -2.897 -19.684 -10.996 1.00 97.69 80 VAL A N 1
ATOM 620 C CA . VAL A 1 80 ? -2.141 -18.800 -11.894 1.00 97.69 80 VAL A CA 1
ATOM 621 C C . VAL A 1 80 ? -2.930 -18.645 -13.188 1.00 97.69 80 VAL A C 1
ATOM 623 O O . VAL A 1 80 ? -3.222 -19.637 -13.854 1.00 97.69 80 VAL A O 1
ATOM 626 N N . PHE A 1 81 ? -3.310 -17.416 -13.543 1.00 95.50 81 PHE A N 1
ATOM 627 C CA . PHE A 1 81 ? -4.040 -17.159 -14.788 1.00 95.50 81 PHE A CA 1
ATOM 628 C C . PHE A 1 81 ? -3.944 -15.703 -15.250 1.00 95.50 81 PHE A C 1
ATOM 630 O O . PHE A 1 81 ? -3.857 -14.765 -14.455 1.00 95.50 81 PHE A O 1
ATOM 637 N N . ARG A 1 82 ? -3.984 -15.499 -16.570 1.00 94.31 82 ARG A N 1
ATOM 638 C CA . ARG A 1 82 ? -3.971 -14.169 -17.195 1.00 94.31 82 ARG A CA 1
ATOM 639 C C . ARG A 1 82 ? -5.325 -13.478 -17.031 1.00 94.31 82 ARG A C 1
ATOM 641 O O . ARG A 1 82 ? -6.378 -14.088 -17.210 1.00 94.31 82 ARG A O 1
ATOM 648 N N . LEU A 1 83 ? -5.302 -12.180 -16.752 1.00 89.06 83 LEU A N 1
ATOM 649 C CA . LEU A 1 83 ? -6.493 -11.343 -16.643 1.00 89.06 83 LEU A CA 1
ATOM 650 C C . LEU A 1 83 ? -6.901 -10.781 -18.011 1.00 89.06 83 LEU A C 1
ATOM 652 O O . LEU A 1 83 ? -6.114 -10.125 -18.692 1.00 89.06 83 LEU A O 1
ATOM 656 N N . GLY A 1 84 ? -8.167 -10.981 -18.382 1.00 86.88 84 GLY A N 1
ATOM 657 C CA . GLY A 1 84 ? -8.748 -10.475 -19.628 1.00 86.88 84 GLY A CA 1
ATOM 658 C C . GLY A 1 84 ? -8.703 -11.473 -20.786 1.00 86.88 84 GLY A C 1
ATOM 659 O O . GLY A 1 84 ? -8.147 -12.567 -20.683 1.00 86.88 84 GLY A O 1
ATOM 660 N N . ARG A 1 85 ? -9.323 -11.099 -21.910 1.00 85.56 85 ARG A N 1
ATOM 661 C CA . ARG A 1 85 ? -9.391 -11.949 -23.107 1.00 85.56 85 ARG A CA 1
ATOM 662 C C . ARG A 1 85 ? -8.054 -11.951 -23.835 1.00 85.56 85 ARG A C 1
ATOM 664 O O . ARG A 1 85 ? -7.412 -10.910 -23.927 1.00 85.56 85 ARG A O 1
ATOM 671 N N . PHE A 1 86 ? -7.650 -13.119 -24.323 1.00 84.12 86 PHE A N 1
ATOM 672 C CA . PHE A 1 86 ? -6.480 -13.239 -25.182 1.00 84.12 86 PHE A CA 1
ATOM 673 C C . PHE A 1 86 ? -6.746 -12.511 -26.500 1.00 84.12 86 PHE A C 1
ATOM 675 O O . PHE A 1 86 ? -7.808 -12.691 -27.096 1.00 84.12 86 PHE A O 1
ATOM 682 N N . ASP A 1 87 ? -5.790 -11.687 -26.910 1.00 81.00 87 ASP A N 1
ATOM 683 C CA . ASP A 1 87 ? -5.853 -10.899 -28.133 1.00 81.00 87 ASP A CA 1
ATOM 684 C C . ASP A 1 87 ? -4.463 -10.908 -28.791 1.00 81.00 87 ASP A C 1
ATOM 686 O O . ASP A 1 87 ? -3.538 -10.301 -28.244 1.00 81.00 87 ASP A O 1
ATOM 690 N N . PRO A 1 88 ? -4.302 -11.595 -29.938 1.00 77.12 88 PRO A N 1
ATOM 691 C CA . PRO A 1 88 ? -3.032 -11.673 -30.657 1.00 77.12 88 PRO A CA 1
ATOM 692 C C . PRO A 1 88 ? -2.513 -10.319 -31.153 1.00 77.12 88 PRO A C 1
ATOM 694 O O . PRO A 1 88 ? -1.319 -10.177 -31.389 1.00 77.12 88 PRO A O 1
ATOM 697 N N . GLN A 1 89 ? -3.392 -9.328 -31.334 1.00 79.38 89 GLN A N 1
ATOM 698 C CA . GLN A 1 89 ? -3.014 -8.000 -31.827 1.00 79.38 89 GLN A CA 1
ATOM 699 C C . GLN A 1 89 ? -2.543 -7.072 -30.701 1.00 79.38 89 GLN A C 1
ATOM 701 O O . GLN A 1 89 ? -2.082 -5.955 -30.944 1.00 79.38 89 GLN A O 1
ATOM 706 N N . ARG A 1 90 ? -2.662 -7.510 -29.444 1.00 79.31 90 ARG A N 1
ATOM 707 C CA . ARG A 1 90 ? -2.332 -6.689 -28.287 1.00 79.31 90 ARG A CA 1
ATOM 708 C C . ARG A 1 90 ? -0.818 -6.541 -28.149 1.00 79.31 90 ARG A C 1
ATOM 710 O O . ARG A 1 90 ? -0.100 -7.492 -27.874 1.00 79.31 90 ARG A O 1
ATOM 717 N N . THR A 1 91 ? -0.343 -5.302 -28.214 1.00 81.12 91 THR A N 1
ATOM 718 C CA . THR A 1 91 ? 1.087 -4.953 -28.083 1.00 81.12 91 THR A CA 1
ATOM 719 C C . THR A 1 91 ? 1.627 -5.038 -26.655 1.00 81.12 91 THR A C 1
ATOM 721 O O . THR A 1 91 ? 2.832 -4.951 -26.423 1.00 81.12 91 THR A O 1
ATOM 724 N N . THR A 1 92 ? 0.743 -5.177 -25.666 1.00 84.62 92 THR A N 1
ATOM 725 C CA . THR A 1 92 ? 1.119 -5.290 -24.256 1.00 84.62 92 THR A CA 1
ATOM 726 C C . THR A 1 92 ? 0.702 -6.651 -23.711 1.00 84.62 92 THR A C 1
ATOM 728 O O . THR A 1 92 ? -0.391 -7.123 -24.030 1.00 84.62 92 THR A O 1
ATOM 731 N N . PRO A 1 93 ? 1.515 -7.287 -22.854 1.00 89.25 93 PRO A N 1
ATOM 732 C CA . PRO A 1 93 ? 1.136 -8.547 -22.228 1.00 89.25 93 PRO A CA 1
ATOM 733 C C . PRO A 1 93 ? 0.054 -8.345 -21.165 1.00 89.25 93 PRO A C 1
ATOM 735 O O . PRO A 1 93 ? -0.034 -7.277 -20.536 1.00 89.25 93 PRO A O 1
ATOM 738 N N . ARG A 1 94 ? -0.821 -9.336 -20.970 1.00 92.25 94 ARG A N 1
ATOM 739 C CA . ARG A 1 94 ? -1.865 -9.263 -19.938 1.00 92.25 94 ARG A CA 1
ATOM 740 C C . ARG A 1 94 ? -1.269 -9.489 -18.552 1.00 92.25 94 ARG A C 1
ATOM 742 O O . ARG A 1 94 ? -0.344 -10.289 -18.414 1.00 92.25 94 ARG A O 1
ATOM 749 N N . PRO A 1 95 ? -1.804 -8.832 -17.512 1.00 94.19 95 PRO A N 1
ATOM 750 C CA . PRO A 1 95 ? -1.419 -9.137 -16.143 1.00 94.19 95 PRO A CA 1
ATOM 751 C C . PRO A 1 95 ? -1.746 -10.589 -15.780 1.00 94.19 95 PRO A C 1
ATOM 753 O O . PRO A 1 95 ? -2.787 -11.106 -16.182 1.00 94.19 95 PRO A O 1
ATOM 756 N N . LEU A 1 96 ? -0.891 -11.213 -14.981 1.00 96.19 96 LEU A N 1
ATOM 757 C CA . LEU A 1 96 ? -1.115 -12.512 -14.353 1.00 96.19 96 LEU A CA 1
ATOM 758 C C . LEU A 1 96 ? -1.630 -12.301 -12.932 1.00 96.19 96 LEU A C 1
ATOM 760 O O . LEU A 1 96 ? -1.023 -11.557 -12.162 1.00 96.19 96 LEU A O 1
ATOM 764 N N . LYS A 1 97 ? -2.738 -12.954 -12.582 1.00 96.38 97 LYS A N 1
ATOM 765 C CA . LYS A 1 97 ? -3.197 -13.092 -11.200 1.00 96.38 97 LYS A CA 1
ATOM 766 C C . LYS A 1 97 ? -2.644 -14.402 -10.647 1.00 96.38 97 LYS A C 1
ATOM 768 O O . LYS A 1 97 ? -2.834 -15.455 -11.254 1.00 96.38 97 LYS A O 1
ATOM 773 N N . VAL A 1 98 ? -1.968 -14.308 -9.509 1.00 97.94 98 VAL A N 1
ATOM 774 C CA . VAL A 1 98 ? -1.337 -15.431 -8.811 1.00 97.94 98 VAL A CA 1
ATOM 775 C C . VAL A 1 98 ? -1.874 -15.458 -7.391 1.00 97.94 98 VAL A C 1
ATOM 777 O O . VAL A 1 98 ? -1.749 -14.473 -6.667 1.00 97.94 98 VAL A O 1
ATOM 780 N N . VAL A 1 99 ? -2.505 -16.556 -6.998 1.00 97.50 99 VAL A N 1
ATOM 781 C CA . VAL A 1 99 ? -3.105 -16.704 -5.670 1.00 97.50 99 VAL A CA 1
ATOM 782 C C . VAL A 1 99 ? -2.210 -17.609 -4.832 1.00 97.50 99 VAL A C 1
ATOM 784 O O . VAL A 1 99 ? -2.054 -18.782 -5.157 1.00 97.50 99 VAL A O 1
ATOM 787 N N . MET A 1 100 ? -1.626 -17.077 -3.761 1.00 97.62 100 MET A N 1
ATOM 788 C CA . MET A 1 100 ? -0.749 -17.825 -2.857 1.00 97.62 100 MET A CA 1
ATOM 789 C C . MET A 1 100 ? -1.562 -18.658 -1.857 1.00 97.62 100 MET A C 1
ATOM 791 O O . MET A 1 100 ? -2.708 -18.299 -1.570 1.00 97.62 100 MET A O 1
ATOM 795 N N . PRO A 1 101 ? -0.994 -19.724 -1.262 1.00 96.06 101 PRO A N 1
ATOM 796 C CA . PRO A 1 101 ? -1.692 -20.508 -0.241 1.00 96.06 101 PRO A CA 1
ATOM 797 C C . PRO A 1 101 ? -2.136 -19.670 0.963 1.00 96.06 101 PRO A C 1
ATOM 799 O O . PRO A 1 101 ? -3.252 -19.827 1.450 1.00 96.06 101 PRO A O 1
ATOM 802 N N . THR A 1 102 ? -1.295 -18.728 1.409 1.00 94.00 102 THR A N 1
ATOM 803 C CA . THR A 1 102 ? -1.587 -17.842 2.548 1.00 94.00 102 THR A CA 1
ATOM 804 C C . THR A 1 102 ? -1.140 -16.404 2.281 1.00 94.00 102 THR A C 1
ATOM 806 O O . THR A 1 102 ? -0.316 -16.146 1.399 1.00 94.00 102 THR A O 1
ATOM 809 N N . ALA A 1 103 ? -1.661 -15.457 3.069 1.00 92.75 103 ALA A N 1
ATOM 810 C CA . ALA A 1 103 ? -1.242 -14.055 3.018 1.00 92.75 103 ALA A CA 1
ATOM 811 C C . ALA A 1 103 ? 0.239 -13.870 3.403 1.00 92.75 103 ALA A C 1
ATOM 813 O O . ALA A 1 103 ? 0.913 -13.003 2.858 1.00 92.75 103 ALA A O 1
ATOM 814 N N . THR A 1 104 ? 0.786 -14.730 4.267 1.00 93.56 104 THR A N 1
ATOM 815 C CA . THR A 1 104 ? 2.209 -14.704 4.635 1.00 93.56 104 THR A CA 1
ATOM 816 C C . THR A 1 104 ? 3.108 -14.956 3.428 1.00 93.56 104 THR A C 1
ATOM 818 O O . THR A 1 104 ? 4.048 -14.201 3.207 1.00 93.56 104 THR A O 1
ATOM 821 N N . HIS A 1 105 ? 2.789 -15.949 2.592 1.00 96.81 105 HIS A N 1
ATOM 822 C CA . HIS A 1 105 ? 3.553 -16.214 1.366 1.00 96.81 105 HIS A CA 1
ATOM 823 C C . HIS A 1 105 ? 3.492 -15.035 0.389 1.00 96.81 105 HIS A C 1
ATOM 825 O O . HIS A 1 105 ? 4.485 -14.704 -0.252 1.00 96.81 105 HIS A O 1
ATOM 831 N N . GLN A 1 106 ? 2.339 -14.363 0.304 1.00 96.25 106 GLN A N 1
ATOM 832 C CA . GLN A 1 106 ? 2.196 -13.132 -0.473 1.00 96.25 106 GLN A CA 1
ATOM 833 C C . GLN A 1 106 ? 3.104 -12.017 0.070 1.00 96.25 106 GLN A C 1
ATOM 835 O O . GLN A 1 106 ? 3.791 -11.358 -0.713 1.00 96.25 106 GLN A O 1
ATOM 840 N N . HIS A 1 107 ? 3.163 -11.847 1.392 1.00 92.69 107 HIS A N 1
ATOM 841 C CA . HIS A 1 107 ? 4.007 -10.843 2.031 1.00 92.69 107 HIS A CA 1
ATOM 842 C C . HIS A 1 107 ? 5.498 -11.121 1.800 1.00 92.69 107 HIS A C 1
ATOM 844 O O . HIS A 1 107 ? 6.240 -10.217 1.413 1.00 92.69 107 HIS A O 1
ATOM 850 N N . VAL A 1 108 ? 5.923 -12.380 1.959 1.00 95.12 108 VAL A N 1
ATOM 851 C CA . VAL A 1 108 ? 7.296 -12.828 1.674 1.00 95.12 108 VAL A CA 1
ATOM 852 C C . VAL A 1 108 ? 7.655 -12.551 0.216 1.00 95.12 108 VAL A C 1
ATOM 854 O O . VAL A 1 108 ? 8.680 -11.922 -0.040 1.00 95.12 108 VAL A O 1
ATOM 857 N N . ALA A 1 109 ? 6.780 -12.906 -0.730 1.00 95.38 109 ALA A N 1
ATOM 858 C CA . ALA A 1 109 ? 6.993 -12.649 -2.153 1.00 95.38 109 ALA A CA 1
ATOM 859 C C . ALA A 1 109 ? 7.152 -11.151 -2.465 1.00 95.38 109 ALA A C 1
ATOM 861 O O . ALA A 1 109 ? 8.037 -10.764 -3.226 1.00 95.38 109 ALA A O 1
ATOM 862 N N . LEU A 1 110 ? 6.328 -10.280 -1.868 1.00 93.88 110 LEU A N 1
ATOM 863 C CA . LEU A 1 110 ? 6.447 -8.827 -2.050 1.00 93.88 110 LEU A CA 1
ATOM 864 C C . LEU A 1 110 ? 7.732 -8.267 -1.429 1.00 93.88 110 LEU A C 1
ATOM 866 O O . LEU A 1 110 ? 8.370 -7.393 -2.024 1.00 93.88 110 LEU A O 1
ATOM 870 N N . GLY A 1 111 ? 8.127 -8.775 -0.260 1.00 93.38 111 GLY A N 1
ATOM 871 C CA . GLY A 1 111 ? 9.390 -8.428 0.389 1.00 93.38 111 GLY A CA 1
ATOM 872 C C . GLY A 1 111 ? 10.594 -8.834 -0.461 1.00 93.38 111 GLY A C 1
ATOM 873 O O . GLY A 1 111 ? 11.456 -7.999 -0.737 1.00 93.38 111 GLY A O 1
ATOM 874 N N . GLY A 1 112 ? 10.609 -10.081 -0.939 1.00 91.38 112 GLY A N 1
ATOM 875 C CA . GLY A 1 112 ? 11.598 -10.589 -1.887 1.00 91.38 112 GLY A CA 1
ATOM 876 C C . GLY A 1 112 ? 11.646 -9.735 -3.147 1.00 91.38 112 GLY A C 1
ATOM 877 O O . GLY A 1 112 ? 12.713 -9.287 -3.550 1.00 91.38 112 GLY A O 1
ATOM 878 N N . TRP A 1 113 ? 10.489 -9.399 -3.726 1.00 94.12 113 TRP A N 1
ATOM 879 C CA . TRP A 1 113 ? 10.418 -8.550 -4.914 1.00 94.12 113 TRP A CA 1
ATOM 880 C C . TRP A 1 113 ? 11.048 -7.173 -4.678 1.00 94.12 113 TRP A C 1
ATOM 882 O O . TRP A 1 113 ? 11.784 -6.683 -5.534 1.00 94.12 113 TRP A O 1
ATOM 892 N N . LYS A 1 114 ? 10.813 -6.539 -3.520 1.00 90.62 114 LYS A N 1
ATOM 893 C CA . LYS A 1 114 ? 11.423 -5.236 -3.198 1.00 90.62 114 LYS A CA 1
ATOM 894 C C . LYS A 1 114 ? 12.956 -5.312 -3.213 1.00 90.62 114 LYS A C 1
ATOM 896 O O . LYS A 1 114 ? 13.577 -4.374 -3.716 1.00 90.62 114 LYS A O 1
ATOM 901 N N . ARG A 1 115 ? 13.531 -6.413 -2.716 1.00 93.75 115 ARG A N 1
ATOM 902 C CA . ARG A 1 115 ? 14.983 -6.665 -2.677 1.00 93.75 115 ARG A CA 1
ATOM 903 C C . ARG A 1 115 ? 15.544 -7.041 -4.052 1.00 93.75 115 ARG A C 1
ATOM 905 O O . ARG A 1 115 ? 16.495 -6.430 -4.523 1.00 93.75 115 ARG A O 1
ATOM 912 N N . GLU A 1 116 ? 14.883 -7.963 -4.744 1.00 92.31 116 GLU A N 1
ATOM 913 C CA . GLU A 1 116 ? 15.432 -8.661 -5.912 1.00 92.31 116 GLU A CA 1
ATOM 914 C C . GLU A 1 116 ? 15.007 -8.085 -7.267 1.00 92.31 116 GLU A C 1
ATOM 916 O O . GLU A 1 116 ? 15.545 -8.476 -8.304 1.00 92.31 116 GLU A O 1
ATOM 921 N N . ARG A 1 117 ? 14.071 -7.123 -7.311 1.00 91.62 117 ARG A N 1
ATOM 922 C CA . ARG A 1 117 ? 13.530 -6.578 -8.576 1.00 91.62 117 ARG A CA 1
ATOM 923 C C . ARG A 1 117 ? 14.584 -6.072 -9.558 1.00 91.62 117 ARG A C 1
ATOM 925 O O . ARG A 1 117 ? 14.341 -6.122 -10.758 1.00 91.62 117 ARG A O 1
ATOM 932 N N . ALA A 1 118 ? 15.709 -5.534 -9.081 1.00 91.00 118 ALA A N 1
ATOM 933 C CA . ALA A 1 118 ? 16.768 -5.033 -9.957 1.00 91.00 118 ALA A CA 1
ATOM 934 C C . ALA A 1 118 ? 17.455 -6.191 -10.693 1.00 91.00 118 ALA A C 1
ATOM 936 O O . ALA A 1 118 ? 17.580 -6.149 -11.915 1.00 91.00 118 ALA A O 1
ATOM 937 N N . ARG A 1 119 ? 17.795 -7.255 -9.954 1.00 90.81 119 ARG A N 1
ATOM 938 C CA . ARG A 1 119 ? 18.369 -8.495 -10.486 1.00 90.81 119 ARG A CA 1
ATOM 939 C C . ARG A 1 119 ? 17.383 -9.238 -11.386 1.00 90.81 119 ARG A C 1
ATOM 941 O O . ARG A 1 119 ? 17.754 -9.689 -12.458 1.00 90.81 119 ARG A O 1
ATOM 948 N N . LEU A 1 120 ? 16.109 -9.317 -11.004 1.00 89.81 120 LEU A N 1
ATOM 949 C CA . LEU A 1 120 ? 15.085 -9.930 -11.856 1.00 89.81 120 LEU A CA 1
ATOM 950 C C . LEU A 1 120 ? 14.900 -9.160 -13.166 1.00 89.81 120 LEU A C 1
ATOM 952 O O . LEU A 1 120 ? 14.780 -9.763 -14.222 1.00 89.81 120 LEU A O 1
ATOM 956 N N . ARG A 1 121 ? 14.918 -7.824 -13.135 1.00 89.81 121 ARG A N 1
ATOM 957 C CA . ARG A 1 121 ? 14.757 -7.008 -14.349 1.00 89.81 121 ARG A CA 1
ATOM 958 C C . ARG A 1 121 ? 15.964 -7.026 -15.279 1.00 89.81 121 ARG A C 1
ATOM 960 O O . ARG A 1 121 ? 15.787 -6.704 -16.451 1.00 89.81 121 ARG A O 1
ATOM 967 N N . SER A 1 122 ? 17.152 -7.379 -14.791 1.00 88.69 122 SER A N 1
ATOM 968 C CA . SER A 1 122 ? 18.322 -7.563 -15.654 1.00 88.69 122 SER A CA 1
ATOM 969 C C . SER A 1 122 ? 18.303 -8.898 -16.402 1.00 88.69 122 SER A C 1
ATOM 971 O O . SER A 1 122 ? 19.015 -9.043 -17.394 1.00 88.69 122 SER A O 1
ATOM 973 N N . GLN A 1 123 ? 17.469 -9.858 -15.986 1.00 83.38 123 GLN A N 1
ATOM 974 C CA . GLN A 1 123 ? 17.274 -11.101 -16.727 1.00 83.38 123 GLN A CA 1
ATOM 975 C C . GLN A 1 123 ? 16.534 -10.856 -18.047 1.00 83.38 123 GLN A C 1
ATOM 977 O O . GLN A 1 123 ? 15.684 -9.964 -18.177 1.00 83.38 123 GLN A O 1
ATOM 982 N N . GLN A 1 124 ? 16.837 -11.695 -19.040 1.00 73.94 124 GLN A N 1
ATOM 983 C CA . GLN A 1 124 ? 16.182 -11.640 -20.341 1.00 73.94 124 GLN A CA 1
ATOM 984 C C . GLN A 1 124 ? 14.660 -11.751 -20.167 1.00 73.94 124 GLN A C 1
ATOM 986 O O . GLN A 1 124 ? 14.163 -12.565 -19.392 1.00 73.94 124 GLN A O 1
ATOM 991 N N . ASN A 1 125 ? 13.914 -10.925 -20.902 1.00 80.19 125 ASN A N 1
ATOM 992 C CA . ASN A 1 125 ? 12.448 -10.930 -20.931 1.00 80.19 125 ASN A CA 1
ATOM 993 C C . ASN A 1 125 ? 11.735 -10.529 -19.620 1.00 80.19 125 ASN A C 1
ATOM 995 O O . ASN A 1 125 ? 10.509 -10.607 -19.554 1.00 80.19 125 ASN A O 1
ATOM 999 N N . MET A 1 126 ? 12.457 -10.030 -18.608 1.00 85.44 126 MET A N 1
ATOM 1000 C CA . MET A 1 126 ? 11.880 -9.582 -17.330 1.00 85.44 126 MET A CA 1
ATOM 1001 C C . MET A 1 126 ? 12.052 -8.082 -17.047 1.00 85.44 126 MET A C 1
ATOM 1003 O O . MET A 1 126 ? 11.579 -7.590 -16.025 1.00 85.44 126 MET A O 1
ATOM 1007 N N . ALA A 1 127 ? 12.635 -7.305 -17.965 1.00 86.12 127 ALA A N 1
ATOM 1008 C CA . ALA A 1 127 ? 12.860 -5.863 -17.785 1.00 86.12 127 ALA A CA 1
ATOM 1009 C C . ALA A 1 127 ? 11.587 -5.070 -17.427 1.00 86.12 127 ALA A C 1
ATOM 1011 O O . ALA A 1 127 ? 11.623 -4.109 -16.656 1.00 86.12 127 ALA A O 1
ATOM 1012 N N . ARG A 1 128 ? 10.434 -5.492 -17.961 1.00 88.25 128 ARG A N 1
ATOM 1013 C CA . ARG A 1 128 ? 9.128 -4.853 -17.723 1.00 88.25 128 ARG A CA 1
ATOM 1014 C C . ARG A 1 128 ? 8.352 -5.471 -16.560 1.00 88.25 128 ARG A C 1
ATOM 1016 O O . ARG A 1 128 ? 7.226 -5.040 -16.310 1.00 88.25 128 ARG A O 1
ATOM 1023 N N . LEU A 1 129 ? 8.928 -6.452 -15.862 1.00 91.75 129 LEU A N 1
ATOM 1024 C CA . LEU A 1 129 ? 8.277 -7.134 -14.755 1.00 91.75 129 LEU A CA 1
ATOM 1025 C C . LEU A 1 129 ? 7.989 -6.149 -13.618 1.00 91.75 129 LEU A C 1
ATOM 1027 O O . LEU A 1 129 ? 8.841 -5.369 -13.171 1.00 91.75 129 LEU A O 1
ATOM 1031 N N . PHE A 1 130 ? 6.756 -6.194 -13.140 1.00 91.88 130 PHE A N 1
ATOM 1032 C CA . PHE A 1 130 ? 6.311 -5.485 -11.960 1.00 91.88 130 PHE A CA 1
ATOM 1033 C C . PHE A 1 130 ? 5.343 -6.360 -11.175 1.00 91.88 130 PHE A C 1
ATOM 1035 O O . PHE A 1 130 ? 4.345 -6.828 -11.721 1.00 91.88 130 PHE A O 1
ATOM 1042 N N . VAL A 1 131 ? 5.641 -6.564 -9.896 1.00 93.00 131 VAL A N 1
ATOM 1043 C CA . VAL A 1 131 ? 4.817 -7.352 -8.980 1.00 93.00 131 VAL A CA 1
ATOM 1044 C C . VAL A 1 131 ? 4.198 -6.421 -7.950 1.00 93.00 131 VAL A C 1
ATOM 1046 O O . VAL A 1 131 ? 4.860 -5.512 -7.442 1.00 93.00 131 VAL A O 1
ATOM 1049 N N . ARG A 1 132 ? 2.916 -6.634 -7.662 1.00 90.75 132 ARG A N 1
ATOM 1050 C CA . ARG A 1 132 ? 2.162 -5.868 -6.666 1.00 90.75 132 ARG A CA 1
ATOM 1051 C C . ARG A 1 132 ? 1.087 -6.724 -5.988 1.00 90.75 132 ARG A C 1
ATOM 1053 O O . ARG A 1 132 ? 0.695 -7.745 -6.561 1.00 90.75 132 ARG A O 1
ATOM 1060 N N . PRO A 1 133 ? 0.560 -6.306 -4.825 1.00 92.00 133 PRO A N 1
ATOM 1061 C CA . PRO A 1 133 ? -0.634 -6.919 -4.249 1.00 92.00 133 PRO A CA 1
ATOM 1062 C C . PRO A 1 133 ? -1.859 -6.760 -5.162 1.00 92.00 133 PRO A C 1
ATOM 1064 O O . PRO A 1 133 ? -1.948 -5.828 -5.970 1.00 92.00 133 PRO A O 1
ATOM 1067 N N . ALA A 1 134 ? -2.836 -7.656 -5.013 1.00 87.31 134 ALA A N 1
ATOM 1068 C CA . ALA A 1 134 ? -4.163 -7.436 -5.570 1.00 87.31 134 ALA A CA 1
ATOM 1069 C C . ALA A 1 134 ? -4.892 -6.326 -4.804 1.00 87.31 134 ALA A C 1
ATOM 1071 O O . ALA A 1 134 ? -5.010 -6.359 -3.582 1.00 87.31 134 ALA A O 1
ATOM 1072 N N . LEU A 1 135 ? -5.409 -5.353 -5.546 1.00 79.94 135 LEU A N 1
ATOM 1073 C CA . LEU A 1 135 ? -6.094 -4.185 -5.003 1.00 79.94 135 LEU A CA 1
ATOM 1074 C C . LEU A 1 135 ? -7.611 -4.319 -5.140 1.00 79.94 135 LEU A C 1
ATOM 1076 O O . LEU A 1 135 ? -8.107 -5.034 -6.019 1.00 79.94 135 LEU A O 1
ATOM 1080 N N . THR A 1 136 ? -8.357 -3.608 -4.293 1.00 77.31 136 THR A N 1
ATOM 1081 C CA . THR A 1 136 ? -9.812 -3.481 -4.453 1.00 77.31 136 THR A CA 1
ATOM 1082 C C . THR A 1 136 ? -10.149 -2.733 -5.742 1.00 77.31 136 THR A C 1
ATOM 1084 O O . THR A 1 136 ? -9.327 -2.005 -6.303 1.00 77.31 136 THR A O 1
ATOM 1087 N N . LYS A 1 137 ? -11.390 -2.875 -6.225 1.00 68.69 137 LYS A N 1
ATOM 1088 C CA . LYS A 1 137 ? -11.866 -2.111 -7.392 1.00 68.69 137 LYS A CA 1
ATOM 1089 C C . LYS A 1 137 ? -11.720 -0.601 -7.179 1.00 68.69 137 LYS A C 1
ATOM 1091 O O . LYS A 1 137 ? -11.331 0.107 -8.102 1.00 68.69 137 LYS A O 1
ATOM 1096 N N . GLU A 1 138 ? -11.987 -0.127 -5.967 1.00 70.81 138 GLU A N 1
ATOM 1097 C CA . GLU A 1 138 ? -11.859 1.283 -5.595 1.00 70.81 138 GLU A CA 1
ATOM 1098 C C . GLU A 1 138 ? -10.402 1.749 -5.588 1.00 70.81 138 GLU A C 1
ATOM 1100 O O . GLU A 1 138 ? -10.087 2.783 -6.170 1.00 70.81 138 GLU A O 1
ATOM 1105 N N . GLN A 1 139 ? -9.494 0.961 -5.005 1.00 74.06 139 GLN A N 1
ATOM 1106 C CA . GLN A 1 139 ? -8.057 1.252 -5.009 1.00 74.06 139 GLN A CA 1
ATOM 1107 C C . GLN A 1 139 ? -7.486 1.268 -6.434 1.00 74.06 139 GLN A C 1
ATOM 1109 O O . GLN A 1 139 ? -6.735 2.172 -6.788 1.00 74.06 139 GLN A O 1
ATOM 1114 N N . LEU A 1 140 ? -7.886 0.313 -7.284 1.00 70.94 140 LEU A N 1
ATOM 1115 C CA . LEU A 1 140 ? -7.499 0.290 -8.700 1.00 70.94 140 LEU A CA 1
ATOM 1116 C C . LEU A 1 140 ? -7.979 1.531 -9.451 1.00 70.94 140 LEU A C 1
ATOM 1118 O O . LEU A 1 140 ? -7.241 2.051 -10.288 1.00 70.94 140 LEU A O 1
ATOM 1122 N N . LYS A 1 141 ? -9.208 1.979 -9.170 1.00 69.12 141 LYS A N 1
ATOM 1123 C CA . LYS A 1 141 ? -9.788 3.180 -9.772 1.00 69.12 141 LYS A CA 1
ATOM 1124 C C . LYS A 1 141 ? -8.984 4.420 -9.373 1.00 69.12 141 LYS A C 1
ATOM 1126 O O . LYS A 1 141 ? -8.556 5.150 -10.261 1.00 69.12 141 LYS A O 1
ATOM 1131 N N . LYS A 1 142 ? -8.671 4.571 -8.081 1.00 75.00 142 LYS A N 1
ATOM 1132 C CA . LYS A 1 142 ? -7.822 5.660 -7.568 1.00 75.00 142 LYS A CA 1
ATOM 1133 C C . LYS A 1 142 ? -6.427 5.659 -8.204 1.00 75.00 142 LYS A C 1
ATOM 1135 O O . LYS A 1 142 ? -6.013 6.661 -8.773 1.00 75.00 142 LYS A O 1
ATOM 1140 N N . GLU A 1 143 ? -5.730 4.519 -8.218 1.00 72.75 143 GLU A N 1
ATOM 1141 C CA . GLU A 1 143 ? -4.405 4.416 -8.856 1.00 72.75 143 GLU A CA 1
ATOM 1142 C C . GLU A 1 143 ? -4.434 4.706 -10.364 1.00 72.75 143 GLU A C 1
ATOM 1144 O O . GLU A 1 143 ? -3.436 5.132 -10.952 1.00 72.75 143 GLU A O 1
ATOM 1149 N N . TYR A 1 144 ? -5.526 4.354 -11.041 1.00 69.38 144 TYR A N 1
ATOM 1150 C CA . TYR A 1 144 ? -5.694 4.642 -12.459 1.00 69.38 144 TYR A CA 1
ATOM 1151 C C . TYR A 1 144 ? -5.885 6.143 -12.684 1.00 69.38 144 TYR A C 1
ATOM 1153 O O . TYR A 1 144 ? -5.183 6.718 -13.514 1.00 69.38 144 TYR A O 1
ATOM 1161 N N . GLU A 1 145 ? -6.774 6.773 -11.916 1.00 75.56 145 GLU A N 1
ATOM 1162 C CA . GLU A 1 145 ? -7.034 8.215 -11.959 1.00 75.56 145 GLU A CA 1
ATOM 1163 C C . GLU A 1 145 ? -5.758 9.019 -11.681 1.00 75.56 145 GLU A C 1
ATOM 1165 O O . GLU A 1 145 ? -5.428 9.931 -12.439 1.00 75.56 145 GLU A O 1
ATOM 1170 N N . GLU A 1 146 ? -4.966 8.619 -10.684 1.00 77.12 146 GLU A N 1
ATOM 1171 C CA . GLU A 1 146 ? -3.667 9.237 -10.403 1.00 77.12 146 GLU A CA 1
ATOM 1172 C C . GLU A 1 146 ? -2.670 9.086 -11.555 1.00 77.12 146 GLU A C 1
ATOM 1174 O O . GLU A 1 146 ? -1.959 10.033 -11.891 1.00 77.12 146 GLU A O 1
ATOM 1179 N N . ARG A 1 147 ? -2.604 7.910 -12.194 1.00 72.62 147 ARG A N 1
ATOM 1180 C CA . ARG A 1 147 ? -1.714 7.687 -13.346 1.00 72.62 147 ARG A CA 1
ATOM 1181 C C . ARG A 1 147 ? -2.130 8.501 -14.563 1.00 72.62 147 ARG A C 1
ATOM 1183 O O . ARG A 1 147 ? -1.259 9.009 -15.266 1.00 72.62 147 ARG A O 1
ATOM 1190 N N . VAL A 1 148 ? -3.432 8.623 -14.816 1.00 70.69 148 VAL A N 1
ATOM 1191 C CA . VAL A 1 148 ? -3.966 9.479 -15.884 1.00 70.69 148 VAL A CA 1
ATOM 1192 C C . VAL A 1 148 ? -3.615 10.935 -15.598 1.00 70.69 148 VAL A C 1
ATOM 1194 O O . VAL A 1 148 ? -3.054 11.598 -16.465 1.00 70.69 148 VAL A O 1
ATOM 1197 N N . ARG A 1 149 ? -3.834 11.394 -14.363 1.00 79.19 149 ARG A N 1
ATOM 1198 C CA . ARG A 1 149 ? -3.489 12.751 -13.931 1.00 79.19 149 ARG A CA 1
ATOM 1199 C C . ARG A 1 149 ? -1.991 13.042 -14.070 1.00 79.19 149 ARG A C 1
ATOM 1201 O O . ARG A 1 149 ? -1.632 14.070 -14.627 1.00 79.19 149 ARG A O 1
ATOM 1208 N N . LYS A 1 150 ? -1.110 12.131 -13.640 1.00 75.31 150 LYS A N 1
ATOM 1209 C CA . LYS A 1 150 ? 0.351 12.295 -13.781 1.00 75.31 150 LYS A CA 1
ATOM 1210 C C . LYS A 1 150 ? 0.794 12.370 -15.243 1.00 75.31 150 LYS A C 1
ATOM 1212 O O . LYS A 1 150 ? 1.632 13.199 -15.571 1.00 75.31 150 LYS A O 1
ATOM 1217 N N . ARG A 1 151 ? 0.210 11.552 -16.126 1.00 71.06 151 ARG A N 1
ATOM 1218 C CA . ARG A 1 151 ? 0.489 11.594 -17.576 1.00 71.06 151 ARG A CA 1
ATOM 1219 C C . ARG A 1 151 ? 0.004 12.876 -18.245 1.00 71.06 151 ARG A C 1
ATOM 1221 O O . ARG A 1 151 ? 0.614 13.305 -19.207 1.00 71.06 151 ARG A O 1
ATOM 1228 N N . GLN A 1 152 ? -1.076 13.476 -17.751 1.00 71.56 152 GLN A N 1
ATOM 1229 C CA . GLN A 1 152 ? -1.545 14.779 -18.234 1.00 71.56 152 GLN A CA 1
ATOM 1230 C C . GLN A 1 152 ? -0.654 15.935 -17.756 1.00 71.56 152 GLN A C 1
ATOM 1232 O O . GLN A 1 152 ? -0.650 16.987 -18.377 1.00 71.56 152 GLN A O 1
ATOM 1237 N N . GLN A 1 153 ? 0.094 15.740 -16.667 1.00 67.06 153 GLN A N 1
ATOM 1238 C CA . GLN A 1 153 ? 0.979 16.745 -16.068 1.00 67.06 153 GLN A CA 1
ATOM 1239 C C . GLN A 1 153 ? 2.446 16.618 -16.504 1.00 67.06 153 GLN A C 1
ATOM 1241 O O . GLN A 1 153 ? 3.244 17.488 -16.182 1.00 67.06 153 GLN A O 1
ATOM 1246 N N . THR A 1 154 ? 2.819 15.548 -17.211 1.00 41.28 154 THR A N 1
ATOM 1247 C CA . THR A 1 154 ? 4.172 15.361 -17.757 1.00 41.28 154 THR A CA 1
ATOM 1248 C C . THR A 1 154 ? 4.097 15.347 -19.286 1.00 41.28 154 THR A C 1
ATOM 1250 O O . THR A 1 154 ? 3.548 14.392 -19.841 1.00 41.28 154 THR A O 1
ATOM 1253 N N . PRO A 1 155 ? 4.618 16.369 -19.995 1.00 44.59 155 PRO A N 1
ATOM 1254 C CA . PRO A 1 155 ? 4.778 16.286 -21.440 1.00 44.59 155 PRO A CA 1
ATOM 1255 C C . PRO A 1 155 ? 5.768 15.161 -21.767 1.00 44.59 155 PRO A C 1
ATOM 1257 O O . PRO A 1 155 ? 6.743 14.933 -21.051 1.00 44.59 155 PRO A O 1
ATOM 1260 N N . THR A 1 156 ? 5.500 14.412 -22.835 1.00 42.47 156 THR A N 1
ATOM 1261 C CA . THR A 1 156 ? 6.418 13.362 -23.301 1.00 42.47 156 THR A CA 1
ATOM 1262 C C . THR A 1 156 ? 7.599 14.052 -23.988 1.00 42.47 156 THR A C 1
ATOM 1264 O O . THR A 1 156 ? 7.334 14.822 -24.910 1.00 42.47 156 THR A O 1
ATOM 1267 N N . PRO A 1 157 ? 8.871 13.810 -23.617 1.00 40.59 157 PRO A N 1
ATOM 1268 C CA . PRO A 1 157 ? 9.974 14.342 -24.400 1.00 40.59 157 PRO A CA 1
ATOM 1269 C C . PRO A 1 157 ? 9.969 13.646 -25.764 1.00 40.59 157 PRO A C 1
ATOM 1271 O O . PRO A 1 157 ? 10.025 12.414 -25.849 1.00 40.59 157 PRO A O 1
ATOM 1274 N N . MET A 1 158 ? 9.843 14.438 -26.830 1.00 39.59 158 MET A N 1
ATOM 1275 C CA . MET A 1 158 ? 10.084 13.980 -28.194 1.00 39.59 158 MET A CA 1
ATOM 1276 C C . MET A 1 158 ? 11.521 13.455 -28.283 1.00 39.59 158 MET A C 1
ATOM 1278 O O . MET A 1 158 ? 12.450 14.057 -27.750 1.00 39.59 158 MET A O 1
ATOM 1282 N N . ALA A 1 159 ? 11.688 12.287 -28.900 1.00 35.25 159 ALA A N 1
ATOM 1283 C CA . ALA A 1 159 ? 12.984 11.630 -29.028 1.00 35.25 159 ALA A CA 1
ATOM 1284 C C . ALA A 1 159 ? 13.989 12.539 -29.763 1.00 35.25 159 ALA A C 1
ATOM 1286 O O . ALA A 1 159 ? 13.643 13.036 -30.837 1.00 35.25 159 ALA A O 1
ATOM 1287 N N . PRO A 1 160 ? 15.223 12.733 -29.260 1.00 36.94 160 PRO A N 1
ATOM 1288 C CA . PRO A 1 160 ? 16.213 13.483 -30.007 1.00 36.94 160 PRO A CA 1
ATOM 1289 C C . PRO A 1 160 ? 16.846 12.595 -31.080 1.00 36.94 160 PRO A C 1
ATOM 1291 O O . PRO A 1 160 ? 17.233 11.446 -30.838 1.00 36.94 160 PRO A O 1
ATOM 1294 N N . ALA A 1 161 ? 16.945 13.164 -32.278 1.00 30.66 161 ALA A N 1
ATOM 1295 C CA . ALA A 1 161 ? 17.786 12.671 -33.348 1.00 30.66 161 ALA A CA 1
ATOM 1296 C C . ALA A 1 161 ? 19.261 12.682 -32.912 1.00 30.66 161 ALA A C 1
ATOM 1298 O O . ALA A 1 161 ? 19.730 13.560 -32.193 1.00 30.66 161 ALA A O 1
ATOM 1299 N N . SER A 1 162 ? 19.979 11.667 -33.372 1.00 35.34 162 SER A N 1
ATOM 1300 C CA . SER A 1 162 ? 21.418 11.465 -33.246 1.00 35.34 162 SER A CA 1
ATOM 1301 C C . SER A 1 162 ? 22.250 12.691 -33.628 1.00 35.34 162 SER A C 1
ATOM 1303 O O . SER A 1 162 ? 22.094 13.184 -34.742 1.00 35.34 162 SER A O 1
ATOM 1305 N N . SER A 1 163 ? 23.210 13.082 -32.780 1.00 30.66 163 SER A N 1
ATOM 1306 C CA . SER A 1 163 ? 24.496 13.693 -33.165 1.00 30.66 163 SER A CA 1
ATOM 1307 C C . SER A 1 163 ? 25.486 13.675 -31.992 1.00 30.66 163 SER A C 1
ATOM 1309 O O . SER A 1 163 ? 25.126 13.934 -30.849 1.00 30.66 163 SER A O 1
ATOM 1311 N N . GLN A 1 164 ? 26.728 13.308 -32.300 1.00 32.72 164 GLN A N 1
ATOM 1312 C CA . GLN A 1 164 ? 27.899 13.258 -31.419 1.00 32.72 164 GLN A CA 1
ATOM 1313 C C . GLN A 1 164 ? 28.425 14.670 -31.113 1.00 32.72 164 GLN A C 1
ATOM 1315 O O . GLN A 1 164 ? 28.408 15.481 -32.029 1.00 32.72 164 GLN A O 1
ATOM 1320 N N . THR A 1 165 ? 29.002 14.906 -29.924 1.00 27.86 165 THR A N 1
ATOM 1321 C CA . THR A 1 165 ? 30.277 15.636 -29.691 1.00 27.86 165 THR A CA 1
ATOM 1322 C C . THR A 1 165 ? 30.725 15.526 -28.217 1.00 27.86 165 THR A C 1
ATOM 1324 O O . THR A 1 165 ? 29.971 15.100 -27.348 1.00 27.86 165 THR A O 1
ATOM 1327 N N . ASN A 1 166 ? 32.013 15.802 -27.976 1.00 29.28 166 ASN A N 1
ATOM 1328 C CA . ASN A 1 166 ? 32.848 15.361 -26.852 1.00 29.28 166 ASN A CA 1
ATOM 1329 C C . ASN A 1 166 ? 32.966 16.348 -25.660 1.00 29.28 166 ASN A C 1
ATOM 1331 O O . ASN A 1 166 ? 33.129 17.539 -25.893 1.00 29.28 166 ASN A O 1
ATOM 1335 N N . ALA A 1 167 ? 33.121 15.766 -24.450 1.00 25.86 167 ALA A N 1
ATOM 1336 C CA . ALA A 1 167 ? 33.875 16.211 -23.244 1.00 25.86 167 ALA A CA 1
ATOM 1337 C C . ALA A 1 167 ? 33.430 17.489 -22.469 1.00 25.86 167 ALA A C 1
ATOM 1339 O O . ALA A 1 167 ? 32.736 18.318 -23.042 1.00 25.86 167 ALA A O 1
ATOM 1340 N N . PRO A 1 168 ? 33.869 17.732 -21.201 1.00 32.06 168 PRO A N 1
ATOM 1341 C CA . PRO A 1 168 ? 34.601 16.892 -20.238 1.00 32.06 168 PRO A CA 1
ATOM 1342 C C . PRO A 1 168 ? 33.895 16.712 -18.866 1.00 32.06 168 PRO A C 1
ATOM 1344 O O . PRO A 1 168 ? 32.926 17.377 -18.513 1.00 32.06 168 PRO A O 1
ATOM 1347 N N . THR A 1 169 ? 34.441 15.786 -18.080 1.00 35.53 169 THR A N 1
ATOM 1348 C CA . THR A 1 169 ? 34.064 15.362 -16.724 1.00 35.53 169 THR A CA 1
ATOM 1349 C C . THR A 1 169 ? 33.972 16.511 -15.706 1.00 35.53 169 THR A C 1
ATOM 1351 O O . THR A 1 169 ? 34.982 17.146 -15.408 1.00 35.53 169 THR A O 1
ATOM 1354 N N . HIS A 1 170 ? 32.798 16.703 -15.092 1.00 30.56 170 HIS A N 1
ATOM 1355 C CA . HIS A 1 170 ? 32.636 17.436 -13.832 1.00 30.56 170 HIS A CA 1
ATOM 1356 C C . HIS A 1 170 ? 32.119 16.472 -12.760 1.00 30.56 170 HIS A C 1
ATOM 1358 O O . HIS A 1 170 ? 31.153 15.740 -12.972 1.00 30.56 170 HIS A O 1
ATOM 1364 N N . VAL A 1 171 ? 32.807 16.450 -11.622 1.00 33.53 171 VAL A N 1
ATOM 1365 C CA . VAL A 1 171 ? 32.444 15.687 -10.425 1.00 33.53 171 VAL A CA 1
ATOM 1366 C C . VAL A 1 171 ? 31.099 16.217 -9.921 1.00 33.53 171 VAL A C 1
ATOM 1368 O O . VAL A 1 171 ? 30.952 17.422 -9.717 1.00 33.53 171 VAL A O 1
ATOM 1371 N N . VAL A 1 172 ? 30.107 15.337 -9.782 1.00 33.12 172 VAL A N 1
ATOM 1372 C CA . VAL A 1 172 ? 28.806 15.644 -9.174 1.00 33.12 172 VAL A CA 1
ATOM 1373 C C . VAL A 1 172 ? 28.822 15.025 -7.785 1.00 33.12 172 VAL A C 1
ATOM 1375 O O . VAL A 1 172 ? 28.929 13.808 -7.655 1.00 33.12 172 VAL A O 1
ATOM 1378 N N . GLU A 1 173 ? 28.771 15.872 -6.760 1.00 33.59 173 GLU A N 1
ATOM 1379 C CA . GLU A 1 173 ? 28.489 15.449 -5.392 1.00 33.59 173 GLU A CA 1
ATOM 1380 C C . GLU A 1 173 ? 27.068 14.871 -5.318 1.00 33.59 173 GLU A C 1
ATOM 1382 O O . GLU A 1 173 ? 26.111 15.454 -5.836 1.00 33.59 173 GLU A O 1
ATOM 1387 N N . ASP A 1 174 ? 26.947 13.704 -4.687 1.00 35.28 174 ASP A N 1
ATOM 1388 C CA . ASP A 1 174 ? 25.697 12.973 -4.503 1.00 35.28 174 ASP A CA 1
ATOM 1389 C C . ASP A 1 174 ? 24.687 13.787 -3.673 1.00 35.28 174 ASP A C 1
ATOM 1391 O O . ASP A 1 174 ? 24.773 13.881 -2.447 1.00 35.28 174 ASP A O 1
ATOM 1395 N N . GLY A 1 175 ? 23.682 14.352 -4.344 1.00 39.69 175 GLY A N 1
ATOM 1396 C CA . GLY A 1 175 ? 22.458 14.830 -3.702 1.00 39.69 175 GLY A CA 1
ATOM 1397 C C . GLY A 1 175 ? 21.563 13.656 -3.266 1.00 39.69 175 GLY A C 1
ATOM 1398 O O . GLY A 1 175 ? 21.578 12.598 -3.902 1.00 39.69 175 GLY A O 1
ATOM 1399 N N . PRO A 1 176 ? 20.744 13.807 -2.206 1.00 38.34 176 PRO A N 1
ATOM 1400 C CA . PRO A 1 176 ? 19.982 12.695 -1.652 1.00 38.34 176 PRO A CA 1
ATOM 1401 C C . PRO A 1 176 ? 18.957 12.151 -2.658 1.00 38.34 176 PRO A C 1
ATOM 1403 O O . PRO A 1 176 ? 18.203 12.882 -3.308 1.00 38.34 176 PRO A O 1
ATOM 1406 N N . ASN A 1 177 ? 18.948 10.825 -2.775 1.00 39.62 177 ASN A N 1
ATOM 1407 C CA . ASN A 1 177 ? 18.167 10.046 -3.725 1.00 39.62 177 ASN A CA 1
ATOM 1408 C C . ASN A 1 177 ? 16.657 10.208 -3.462 1.00 39.62 177 ASN A C 1
ATOM 1410 O O . ASN A 1 177 ? 16.154 9.826 -2.406 1.00 39.62 177 ASN A O 1
ATOM 1414 N N . GLN A 1 178 ? 15.902 10.705 -4.448 1.00 41.75 178 GLN A N 1
ATOM 1415 C CA . GLN A 1 178 ? 14.452 10.973 -4.361 1.00 41.75 178 GLN A CA 1
ATOM 1416 C C . GLN A 1 178 ? 13.589 9.763 -3.932 1.00 41.75 178 GLN A C 1
ATOM 1418 O O . GLN A 1 178 ? 12.427 9.934 -3.566 1.00 41.75 178 GLN A O 1
ATOM 1423 N N . LYS A 1 179 ? 14.130 8.537 -3.964 1.00 41.16 179 LYS A N 1
ATOM 1424 C CA . LYS A 1 179 ? 13.462 7.320 -3.468 1.00 41.16 179 LYS A CA 1
ATOM 1425 C C . LYS A 1 179 ? 13.480 7.154 -1.948 1.00 41.16 179 LYS A C 1
ATOM 1427 O O . LYS A 1 179 ? 12.588 6.483 -1.438 1.00 41.16 179 LYS A O 1
ATOM 1432 N N . GLU A 1 180 ? 14.447 7.725 -1.233 1.00 39.44 180 GLU A N 1
ATOM 1433 C CA . GLU A 1 180 ? 14.489 7.620 0.235 1.00 39.44 180 GLU A CA 1
ATOM 1434 C C . GLU A 1 180 ? 13.414 8.494 0.890 1.00 39.44 180 GLU A C 1
ATOM 1436 O O . GLU A 1 180 ? 12.770 8.066 1.844 1.00 39.44 180 GLU A O 1
ATOM 1441 N N . ALA A 1 181 ? 13.100 9.645 0.290 1.00 43.44 181 ALA A N 1
ATOM 1442 C CA . ALA A 1 181 ? 12.054 10.541 0.776 1.00 43.44 181 ALA A CA 1
ATOM 1443 C C . ALA A 1 181 ? 10.639 9.925 0.733 1.00 43.44 181 ALA A C 1
ATOM 1445 O O . ALA A 1 181 ? 9.790 10.293 1.539 1.00 43.44 181 ALA A O 1
ATOM 1446 N N . SER A 1 182 ? 10.349 8.985 -0.181 1.00 43.47 182 SER A N 1
ATOM 1447 C CA . SER A 1 182 ? 8.991 8.427 -0.308 1.00 43.47 182 SER A CA 1
ATOM 1448 C C . SER A 1 182 ? 8.662 7.350 0.723 1.00 43.47 182 SER A C 1
ATOM 1450 O O . SER A 1 182 ? 7.505 7.227 1.118 1.00 43.47 182 SER A O 1
ATOM 1452 N N . ASP A 1 183 ? 9.654 6.559 1.143 1.00 41.62 183 ASP A N 1
ATOM 1453 C CA . ASP A 1 183 ? 9.450 5.522 2.163 1.00 41.62 183 ASP A CA 1
ATOM 1454 C C . ASP A 1 183 ? 9.325 6.155 3.568 1.00 41.62 183 ASP A C 1
ATOM 1456 O O . ASP A 1 183 ? 8.613 5.619 4.421 1.00 41.62 183 ASP A O 1
ATOM 1460 N N . ASP A 1 184 ? 9.926 7.330 3.785 1.00 50.19 184 ASP A N 1
ATOM 1461 C CA . ASP A 1 184 ? 9.910 8.047 5.067 1.00 50.19 184 ASP A CA 1
ATOM 1462 C C . ASP A 1 184 ? 8.583 8.779 5.345 1.00 50.19 184 ASP A C 1
ATOM 1464 O O . ASP A 1 184 ? 8.118 8.835 6.483 1.00 50.19 184 ASP A O 1
ATOM 1468 N N . ILE A 1 185 ? 7.876 9.233 4.300 1.00 48.44 185 ILE A N 1
ATOM 1469 C CA . ILE A 1 185 ? 6.541 9.853 4.440 1.00 48.44 185 ILE A CA 1
ATOM 1470 C C . ILE A 1 185 ? 5.518 8.866 5.027 1.00 48.44 185 ILE A C 1
ATOM 1472 O O . ILE A 1 185 ? 4.638 9.273 5.777 1.00 48.44 185 ILE A O 1
ATOM 1476 N N . SER A 1 186 ? 5.647 7.563 4.739 1.00 47.69 186 SER A N 1
ATOM 1477 C CA . SER A 1 186 ? 4.746 6.529 5.280 1.00 47.69 186 SER A CA 1
ATOM 1478 C C . SER A 1 186 ? 4.926 6.263 6.781 1.00 47.69 186 SER A C 1
ATOM 1480 O O . SER A 1 186 ? 4.046 5.675 7.406 1.00 47.69 186 SER A O 1
ATOM 1482 N N . LYS A 1 187 ? 6.058 6.691 7.357 1.00 58.31 187 LYS A N 1
ATOM 1483 C CA . LYS A 1 187 ? 6.342 6.628 8.798 1.00 58.31 187 LYS A CA 1
ATOM 1484 C C . LYS A 1 187 ? 5.985 7.924 9.526 1.00 58.31 187 LYS A C 1
ATOM 1486 O O . LYS A 1 187 ? 6.082 7.971 10.751 1.00 58.31 187 LYS A O 1
ATOM 1491 N N . MET A 1 188 ? 5.595 8.968 8.797 1.00 60.12 188 MET A N 1
ATOM 1492 C CA . MET A 1 188 ? 5.217 10.241 9.388 1.00 60.12 188 MET A CA 1
ATOM 1493 C C . MET A 1 188 ? 3.845 10.088 10.060 1.00 60.12 188 MET A C 1
ATOM 1495 O O . MET A 1 188 ? 2.897 9.693 9.378 1.00 60.12 188 MET A O 1
ATOM 1499 N N . PRO A 1 189 ? 3.699 10.392 11.362 1.00 65.50 189 PRO A N 1
ATOM 1500 C CA . PRO A 1 189 ? 2.378 10.429 11.983 1.00 65.50 189 PRO A CA 1
ATOM 1501 C C . PRO A 1 189 ? 1.500 11.435 11.231 1.00 65.50 189 PRO A C 1
ATOM 1503 O O . PRO A 1 189 ? 2.008 12.464 10.781 1.00 65.50 189 PRO A O 1
ATOM 1506 N N . GLU A 1 190 ? 0.209 11.157 11.048 1.00 73.81 190 GLU A N 1
ATOM 1507 C CA . GLU A 1 190 ? -0.682 12.081 10.340 1.00 73.81 190 GLU A CA 1
ATOM 1508 C C . GLU A 1 190 ? -0.958 13.340 11.187 1.00 73.81 190 GLU A C 1
ATOM 1510 O O . GLU A 1 190 ? -0.840 13.319 12.414 1.00 73.81 190 GLU A O 1
ATOM 1515 N N . ALA A 1 191 ? -1.370 14.446 10.553 1.00 76.94 191 ALA A N 1
ATOM 1516 C CA . ALA A 1 191 ? -1.693 15.698 11.255 1.00 76.94 191 ALA A CA 1
ATOM 1517 C C . ALA A 1 191 ? -2.666 15.539 12.436 1.00 76.94 191 ALA A C 1
ATOM 1519 O O . ALA A 1 191 ? -2.427 16.129 13.496 1.00 76.94 191 ALA A O 1
ATOM 1520 N N . PRO A 1 192 ? -3.722 14.711 12.321 1.00 80.94 192 PRO A N 1
ATOM 1521 C CA . PRO A 1 192 ? -4.570 14.379 13.456 1.00 80.94 192 PRO A CA 1
ATOM 1522 C C . PRO A 1 192 ? -3.814 13.743 14.622 1.00 80.94 192 PRO A C 1
ATOM 1524 O O . PRO A 1 192 ? -4.039 14.132 15.769 1.00 80.94 192 PRO A O 1
ATOM 1527 N N . ASP A 1 193 ? -2.925 12.786 14.347 1.00 81.88 193 ASP A N 1
ATOM 1528 C CA . ASP A 1 193 ? -2.267 11.960 15.363 1.00 81.88 193 ASP A CA 1
ATOM 1529 C C . ASP A 1 193 ? -1.334 12.757 16.268 1.00 81.88 193 ASP A C 1
ATOM 1531 O O . ASP A 1 193 ? -1.239 12.459 17.459 1.00 81.88 193 ASP A O 1
ATOM 1535 N N . VAL A 1 194 ? -0.702 13.798 15.726 1.00 79.12 194 VAL A N 1
ATOM 1536 C CA . VAL A 1 194 ? 0.179 14.686 16.495 1.00 79.12 194 VAL A CA 1
ATOM 1537 C C . VAL A 1 194 ? -0.605 15.757 17.246 1.00 79.12 194 VAL A C 1
ATOM 1539 O O . VAL A 1 194 ? -0.254 16.095 18.375 1.00 79.12 194 VAL A O 1
ATOM 1542 N N . CYS A 1 195 ? -1.657 16.313 16.642 1.00 84.06 195 CYS A N 1
ATOM 1543 C CA . CYS A 1 195 ? -2.234 17.560 17.140 1.00 84.06 195 CYS A CA 1
ATOM 1544 C C . CYS A 1 195 ? -3.478 17.384 18.013 1.00 84.06 195 CYS A C 1
ATOM 1546 O O . CYS A 1 195 ? -3.599 18.084 19.015 1.00 84.06 195 CYS A O 1
ATOM 1548 N N . TRP A 1 196 ? -4.417 16.501 17.654 1.00 90.19 196 TRP A N 1
ATOM 1549 C CA . TRP A 1 196 ? -5.728 16.472 18.323 1.00 90.19 196 TRP A CA 1
ATOM 1550 C C . TRP A 1 196 ? -6.327 15.080 18.561 1.00 90.19 196 TRP A C 1
ATOM 1552 O O . TRP A 1 196 ? -7.250 14.951 19.364 1.00 90.19 196 TRP A O 1
ATOM 1562 N N . ASN A 1 197 ? -5.795 14.011 17.963 1.00 91.44 197 ASN A N 1
ATOM 1563 C CA . ASN A 1 197 ? -6.322 12.656 18.160 1.00 91.44 197 ASN A CA 1
ATOM 1564 C C . ASN A 1 197 ? -6.139 12.176 19.612 1.00 91.44 197 ASN A C 1
ATOM 1566 O O . ASN A 1 197 ? -7.022 11.536 20.182 1.00 91.44 197 ASN A O 1
ATOM 1570 N N . ALA A 1 198 ? -5.009 12.514 20.241 1.00 91.62 198 ALA A N 1
ATOM 1571 C CA . ALA A 1 198 ? -4.761 12.212 21.649 1.00 91.62 198 ALA A CA 1
ATOM 1572 C C . ALA A 1 198 ? -5.766 12.903 22.599 1.00 91.62 198 ALA A C 1
ATOM 1574 O O . ALA A 1 198 ? -6.433 12.182 23.348 1.00 91.62 198 ALA A O 1
ATOM 1575 N N . PRO A 1 199 ? -5.952 14.243 22.571 1.00 94.69 199 PRO A N 1
ATOM 1576 C CA . PRO A 1 199 ? -6.947 14.896 23.425 1.00 94.69 199 PRO A CA 1
ATOM 1577 C C . PRO A 1 199 ? -8.387 14.481 23.092 1.00 94.69 199 PRO A C 1
ATOM 1579 O O . PRO A 1 199 ? -9.194 14.341 24.007 1.00 94.69 199 PRO A O 1
ATOM 1582 N N . PHE A 1 200 ? -8.702 14.188 21.826 1.00 95.94 200 PHE A N 1
ATOM 1583 C CA . PHE A 1 200 ? -10.006 13.647 21.428 1.00 95.94 200 PHE A CA 1
ATOM 1584 C C . PHE A 1 200 ? -10.296 12.286 22.080 1.00 95.94 200 PHE A C 1
ATOM 1586 O O . PHE A 1 200 ? -11.326 12.097 22.728 1.00 95.94 200 PHE A O 1
ATOM 1593 N N . LYS A 1 201 ? -9.353 11.339 21.968 1.00 93.88 201 LYS A N 1
ATOM 1594 C CA . LYS A 1 201 ? -9.456 10.013 22.599 1.00 93.88 201 LYS A CA 1
ATOM 1595 C C . LYS A 1 201 ? -9.529 10.111 24.119 1.00 93.88 201 LYS A C 1
ATOM 1597 O O . LYS A 1 201 ? -10.230 9.321 24.745 1.00 93.88 201 LYS A O 1
ATOM 1602 N N . GLU A 1 202 ? -8.814 11.063 24.713 1.00 95.19 202 GLU A N 1
ATOM 1603 C CA . GLU A 1 202 ? -8.872 11.320 26.151 1.00 95.19 202 GLU A CA 1
ATOM 1604 C C . GLU A 1 202 ? -10.243 11.854 26.588 1.00 95.19 202 GLU A C 1
ATOM 1606 O O . GLU A 1 202 ? -10.773 11.399 27.600 1.00 95.19 202 GLU A O 1
ATOM 1611 N N . ALA A 1 203 ? -10.869 12.741 25.811 1.00 96.19 203 ALA A N 1
ATOM 1612 C CA . ALA A 1 203 ? -12.225 13.218 26.086 1.00 96.19 203 ALA A CA 1
ATOM 1613 C C . ALA A 1 203 ? -13.258 12.074 26.043 1.00 96.19 203 ALA A C 1
ATOM 1615 O O . ALA A 1 203 ? -14.042 11.923 26.981 1.00 96.19 203 ALA A O 1
ATOM 1616 N N . ILE A 1 204 ? -13.197 11.201 25.028 1.00 95.00 204 ILE A N 1
ATOM 1617 C CA . ILE A 1 204 ? -14.056 10.002 24.958 1.00 95.00 204 ILE A CA 1
ATOM 1618 C C . ILE A 1 204 ? -13.805 9.078 26.156 1.00 95.00 204 ILE A C 1
ATOM 1620 O O . ILE A 1 204 ? -14.748 8.565 26.756 1.00 95.00 204 ILE A O 1
ATOM 1624 N N . ARG A 1 205 ? -12.538 8.870 26.538 1.00 95.19 205 ARG A N 1
ATOM 1625 C CA . ARG A 1 205 ? -12.172 8.017 27.678 1.00 95.19 205 ARG A CA 1
ATOM 1626 C C . ARG A 1 205 ? -12.740 8.545 28.994 1.00 95.19 205 ARG A C 1
ATOM 1628 O O . ARG A 1 205 ? -13.209 7.750 29.805 1.00 95.19 205 ARG A O 1
ATOM 1635 N N . LYS A 1 206 ? -12.737 9.864 29.199 1.00 94.88 206 LYS A N 1
ATOM 1636 C CA . LYS A 1 206 ? -13.355 10.494 30.375 1.00 94.88 206 LYS A CA 1
ATOM 1637 C C . LYS A 1 206 ? -14.859 10.241 30.428 1.00 94.88 206 LYS A C 1
ATOM 1639 O O . LYS A 1 206 ? -15.345 9.826 31.473 1.00 94.88 206 LYS A O 1
ATOM 1644 N N . LEU A 1 207 ? -15.562 10.408 29.308 1.00 93.75 207 LEU A N 1
ATOM 1645 C CA . LEU A 1 207 ? -17.005 10.143 29.215 1.00 93.75 207 LEU A CA 1
ATOM 1646 C C . LEU A 1 207 ? -17.335 8.662 29.448 1.00 93.75 207 LEU A C 1
ATOM 1648 O O . LEU A 1 207 ? -18.266 8.338 30.180 1.00 93.75 207 LEU A O 1
ATOM 1652 N N . TYR A 1 208 ? -16.517 7.756 28.908 1.00 92.88 208 TYR A N 1
ATOM 1653 C CA . TYR A 1 208 ? -16.645 6.327 29.181 1.00 92.88 208 TYR A CA 1
ATOM 1654 C C . TYR A 1 208 ? -16.437 6.001 30.665 1.00 92.88 208 TYR A C 1
ATOM 1656 O O . TYR A 1 208 ? -17.206 5.231 31.233 1.00 92.88 208 TYR A O 1
ATOM 1664 N N . ASN A 1 209 ? -15.417 6.579 31.305 1.00 92.69 209 ASN A N 1
ATOM 1665 C CA . ASN A 1 209 ? -15.139 6.353 32.724 1.00 92.69 209 ASN A CA 1
ATOM 1666 C C . ASN A 1 209 ? -16.265 6.883 33.621 1.00 92.69 209 ASN A C 1
ATOM 1668 O O . ASN A 1 209 ? -16.636 6.217 34.585 1.00 92.69 209 ASN A O 1
ATOM 1672 N N . ASP A 1 210 ? -16.826 8.043 33.282 1.00 92.38 210 ASP A N 1
ATOM 1673 C CA . ASP A 1 210 ? -17.974 8.625 33.977 1.00 92.38 210 ASP A CA 1
ATOM 1674 C C . ASP A 1 210 ? -19.215 7.728 33.857 1.00 92.38 210 ASP A C 1
ATOM 1676 O O . ASP A 1 210 ? -19.817 7.346 34.860 1.00 92.38 210 ASP A O 1
ATOM 1680 N N . TRP A 1 211 ? -19.520 7.243 32.650 1.00 92.00 211 TRP A N 1
ATOM 1681 C CA . TRP A 1 211 ? -20.583 6.258 32.440 1.00 92.00 211 TRP A CA 1
ATOM 1682 C C . TRP A 1 211 ? -20.309 4.927 33.158 1.00 92.00 211 TRP A C 1
ATOM 1684 O O . TRP A 1 211 ? -21.207 4.324 33.750 1.00 92.00 211 TRP A O 1
ATOM 1694 N N . MET A 1 212 ? -19.055 4.479 33.195 1.00 89.00 212 MET A N 1
ATOM 1695 C CA . MET A 1 212 ? -18.648 3.309 33.974 1.00 89.00 212 MET A CA 1
ATOM 1696 C C . MET A 1 212 ? -18.790 3.519 35.483 1.00 89.00 212 MET A C 1
ATOM 1698 O O . MET A 1 212 ? -18.960 2.533 36.199 1.00 89.00 212 MET A O 1
ATOM 1702 N N . ALA A 1 213 ? -18.763 4.748 35.992 1.00 89.44 213 ALA A N 1
ATOM 1703 C CA . ALA A 1 213 ? -18.971 5.044 37.408 1.00 89.44 213 ALA A CA 1
ATOM 1704 C C . ALA A 1 213 ? -20.458 5.257 37.745 1.00 89.44 213 ALA A C 1
ATOM 1706 O O . ALA A 1 213 ? -20.947 4.704 38.732 1.00 89.44 213 ALA A O 1
ATOM 1707 N N . HIS A 1 214 ? -21.185 5.988 36.899 1.00 88.75 214 HIS A N 1
ATOM 1708 C CA . HIS A 1 214 ? -22.491 6.569 37.230 1.00 88.75 214 HIS A CA 1
ATOM 1709 C C . HIS A 1 214 ? -23.618 6.225 36.247 1.00 88.75 214 HIS A C 1
ATOM 1711 O O . HIS A 1 214 ? -24.783 6.462 36.553 1.00 88.75 214 HIS A O 1
ATOM 1717 N N . GLY A 1 215 ? -23.300 5.665 35.081 1.00 84.25 215 GLY A N 1
ATOM 1718 C CA . GLY A 1 215 ? -24.271 5.386 34.028 1.00 84.25 215 GLY A CA 1
ATOM 1719 C C . GLY A 1 215 ? -25.207 4.219 34.336 1.00 84.25 215 GLY A C 1
ATOM 1720 O O . GLY A 1 215 ? -24.858 3.281 35.061 1.00 84.25 215 GLY A O 1
ATOM 1721 N N . GLU A 1 216 ? -26.390 4.248 33.721 1.00 80.81 216 GLU A N 1
ATOM 1722 C CA . GLU A 1 216 ? -27.301 3.106 33.702 1.00 80.81 216 GLU A CA 1
ATOM 1723 C C . GLU A 1 216 ? -26.700 1.971 32.867 1.00 80.81 216 GLU A C 1
ATOM 1725 O O . GLU A 1 216 ? -26.351 2.140 31.694 1.00 80.81 216 GLU A O 1
ATOM 1730 N N . LYS A 1 217 ? -26.560 0.797 33.488 1.00 84.69 217 LYS A N 1
ATOM 1731 C CA . LYS A 1 217 ? -25.899 -0.364 32.888 1.00 84.69 217 LYS A CA 1
ATOM 1732 C C . LYS A 1 217 ? -26.869 -1.523 32.814 1.00 84.69 217 LYS A C 1
ATOM 1734 O O . LYS A 1 217 ? -27.435 -1.944 33.819 1.00 84.69 217 LYS A O 1
ATOM 1739 N N . ALA A 1 218 ? -27.002 -2.080 31.620 1.00 83.75 218 ALA A N 1
ATOM 1740 C CA . ALA A 1 218 ? -27.714 -3.326 31.419 1.00 83.75 218 ALA A CA 1
ATOM 1741 C C . ALA A 1 218 ? -26.741 -4.507 31.491 1.00 83.75 218 ALA A C 1
ATOM 1743 O O . ALA A 1 218 ? -25.589 -4.413 31.070 1.00 83.75 218 ALA A O 1
ATOM 1744 N N . THR A 1 219 ? -27.219 -5.646 31.973 1.00 87.38 219 THR A N 1
ATOM 1745 C CA . THR A 1 219 ? -26.494 -6.916 31.928 1.00 87.38 219 THR A CA 1
ATOM 1746 C C . THR A 1 219 ? -27.041 -7.805 30.814 1.00 87.38 219 THR A C 1
ATOM 1748 O O . THR A 1 219 ? -28.187 -7.700 30.369 1.00 87.38 219 THR A O 1
ATOM 1751 N N . THR A 1 220 ? -26.178 -8.657 30.275 1.00 85.81 220 THR A N 1
ATOM 1752 C CA . THR A 1 220 ? -26.575 -9.769 29.404 1.00 85.81 220 THR A CA 1
ATOM 1753 C C . THR A 1 220 ? -27.237 -10.862 30.244 1.00 85.81 220 THR A C 1
ATOM 1755 O O . THR A 1 220 ? -27.077 -10.899 31.463 1.00 85.81 220 THR A O 1
ATOM 1758 N N . SER A 1 221 ? -27.943 -11.795 29.603 1.00 84.06 221 SER A N 1
ATOM 1759 C CA . SER A 1 221 ? -28.513 -12.971 30.280 1.00 84.06 221 SER A CA 1
ATOM 1760 C C . SER A 1 221 ? -27.460 -13.819 31.009 1.00 84.06 221 SER A C 1
ATOM 1762 O O . SER A 1 221 ? -27.797 -14.519 31.956 1.00 84.06 221 SER A O 1
ATOM 1764 N N . GLY A 1 222 ? -26.188 -13.726 30.605 1.00 83.44 222 GLY A N 1
ATOM 1765 C CA . GLY A 1 222 ? -25.045 -14.358 31.269 1.00 83.44 222 GLY A CA 1
ATOM 1766 C C . GLY A 1 222 ? -24.392 -13.524 32.378 1.00 83.44 222 GLY A C 1
ATOM 1767 O O . GLY A 1 222 ? -23.310 -13.880 32.827 1.00 83.44 222 GLY A O 1
ATOM 1768 N N . GLY A 1 223 ? -24.985 -12.397 32.789 1.00 86.62 223 GLY A N 1
ATOM 1769 C CA . GLY A 1 223 ? -24.476 -11.554 33.880 1.00 86.62 223 GLY A CA 1
ATOM 1770 C C . GLY A 1 223 ? -23.341 -10.591 33.506 1.00 86.62 223 GLY A C 1
ATOM 1771 O O . GLY A 1 223 ? -22.944 -9.780 34.337 1.00 86.62 223 GLY A O 1
ATOM 1772 N N . ASN A 1 224 ? -22.850 -10.605 32.261 1.00 85.44 224 ASN A N 1
ATOM 1773 C CA . ASN A 1 224 ? -21.839 -9.643 31.803 1.00 85.44 224 ASN A CA 1
ATOM 1774 C C . ASN A 1 224 ? -22.457 -8.257 31.581 1.00 85.44 224 ASN A C 1
ATOM 1776 O O . ASN A 1 224 ? -23.548 -8.168 31.012 1.00 85.44 224 ASN A O 1
ATOM 1780 N N . LEU A 1 225 ? -21.745 -7.192 31.960 1.00 84.06 225 LEU A N 1
ATOM 1781 C CA . LEU A 1 225 ? -22.109 -5.808 31.635 1.00 84.06 225 LEU A CA 1
ATOM 1782 C C . LEU A 1 225 ? -22.176 -5.623 30.114 1.00 84.06 225 LEU A C 1
ATOM 1784 O O . LEU A 1 225 ? -21.260 -6.011 29.388 1.00 84.06 225 LEU A O 1
ATOM 1788 N N . LYS A 1 226 ? -23.270 -5.038 29.626 1.00 86.06 226 LYS A N 1
ATOM 1789 C CA . LYS A 1 226 ? -23.401 -4.643 28.223 1.00 86.06 226 LYS A CA 1
ATOM 1790 C C . LYS A 1 226 ? -22.602 -3.369 27.969 1.00 86.06 226 LYS A C 1
ATOM 1792 O O . LYS A 1 226 ? -22.481 -2.520 28.848 1.00 86.06 226 LYS A O 1
ATOM 1797 N N . ALA A 1 227 ? -22.104 -3.239 26.743 1.00 86.88 227 ALA A N 1
ATOM 1798 C CA . ALA A 1 227 ? -21.561 -1.986 26.236 1.00 86.88 227 ALA A CA 1
ATOM 1799 C C . ALA A 1 227 ? -22.620 -0.862 26.303 1.00 86.88 227 ALA A C 1
ATOM 1801 O O . ALA A 1 227 ? -23.824 -1.161 26.296 1.00 86.88 227 ALA A O 1
ATOM 1802 N N . PRO A 1 228 ? -22.196 0.415 26.349 1.00 87.81 228 PRO A N 1
ATOM 1803 C CA . PRO A 1 228 ? -23.117 1.539 26.224 1.00 87.81 228 PRO A CA 1
ATOM 1804 C C . PRO A 1 228 ? -23.938 1.408 24.936 1.00 87.81 228 PRO A C 1
ATOM 1806 O O . PRO A 1 228 ? -23.457 0.881 23.929 1.00 87.81 228 PRO A O 1
ATOM 1809 N N . GLN A 1 229 ? -25.194 1.859 24.977 1.00 89.62 229 GLN A N 1
ATOM 1810 C CA . GLN A 1 229 ? -26.027 1.915 23.774 1.00 89.62 229 GLN A CA 1
ATOM 1811 C C . GLN A 1 229 ? -25.376 2.827 22.725 1.00 89.62 229 GLN A C 1
ATOM 1813 O O . GLN A 1 229 ? -24.623 3.742 23.068 1.00 89.62 229 GLN A O 1
ATOM 1818 N N . MET A 1 230 ? -25.657 2.567 21.447 1.00 91.75 230 MET A N 1
ATOM 1819 C CA . MET A 1 230 ? -25.020 3.288 20.343 1.00 91.75 230 MET A CA 1
ATOM 1820 C C . MET A 1 230 ? -25.272 4.795 20.440 1.00 91.75 230 MET A C 1
ATOM 1822 O O . MET A 1 230 ? -24.365 5.584 20.210 1.00 91.75 230 MET A O 1
ATOM 1826 N N . GLU A 1 231 ? -26.477 5.190 20.842 1.00 92.25 231 GLU A N 1
ATOM 1827 C CA . GLU A 1 231 ? -26.897 6.581 21.007 1.00 92.25 231 GLU A CA 1
ATOM 1828 C C . GLU A 1 231 ? -26.017 7.310 22.028 1.00 92.25 231 GLU A C 1
ATOM 1830 O O . GLU A 1 231 ? -25.530 8.404 21.757 1.00 92.25 231 GLU A O 1
ATOM 1835 N N . VAL A 1 232 ? -25.733 6.653 23.156 1.00 90.81 232 VAL A N 1
ATOM 1836 C CA . VAL A 1 232 ? -24.853 7.174 24.211 1.00 90.81 232 VAL A CA 1
ATOM 1837 C C . VAL A 1 232 ? -23.422 7.323 23.685 1.00 90.81 232 VAL A C 1
ATOM 1839 O O . VAL A 1 232 ? -22.766 8.336 23.913 1.00 90.81 232 VAL A O 1
ATOM 1842 N N . TYR A 1 233 ? -22.936 6.332 22.933 1.00 90.69 233 TYR A N 1
ATOM 1843 C CA . TYR A 1 233 ? -21.587 6.372 22.369 1.00 90.69 233 TYR A CA 1
ATOM 1844 C C . TYR A 1 233 ? -21.421 7.466 21.298 1.00 90.69 233 TYR A C 1
ATOM 1846 O O . TYR A 1 233 ? -20.399 8.151 21.265 1.00 90.69 233 TYR A O 1
ATOM 1854 N N . LEU A 1 234 ? -22.425 7.661 20.437 1.00 94.81 234 LEU A N 1
ATOM 1855 C CA . LEU A 1 234 ? -22.430 8.715 19.416 1.00 94.81 234 LEU A CA 1
ATOM 1856 C C . LEU A 1 234 ? -22.462 10.113 20.039 1.00 94.81 234 LEU A C 1
ATOM 1858 O O . LEU A 1 234 ? -21.758 11.007 19.567 1.00 94.81 234 LEU A O 1
ATOM 1862 N N . GLU A 1 235 ? -23.218 10.291 21.121 1.00 95.69 235 GLU A N 1
ATOM 1863 C CA . GLU A 1 235 ? -23.222 11.535 21.887 1.00 95.69 235 GLU A CA 1
ATOM 1864 C C . GLU A 1 235 ? -21.836 11.835 22.476 1.00 95.69 235 GLU A C 1
ATOM 1866 O O . GLU A 1 235 ? -21.366 12.971 22.410 1.00 95.69 235 GLU A O 1
ATOM 1871 N N . TRP A 1 236 ? -21.114 10.820 22.967 1.00 95.69 236 TRP A N 1
ATOM 1872 C CA . TRP A 1 236 ? -19.746 11.023 23.449 1.00 95.69 236 TRP A CA 1
ATOM 1873 C C . TRP A 1 236 ? -18.784 11.463 22.357 1.00 95.69 236 TRP A C 1
ATOM 1875 O O . TRP A 1 236 ? -17.927 12.306 22.612 1.00 95.69 236 TRP A O 1
ATOM 1885 N N . ILE A 1 237 ? -18.915 10.912 21.149 1.00 96.19 237 ILE A N 1
ATOM 1886 C CA . ILE A 1 237 ? -18.105 11.321 19.998 1.00 96.19 237 ILE A CA 1
ATOM 1887 C C . ILE A 1 237 ? -18.367 12.792 19.667 1.00 96.19 237 ILE A C 1
ATOM 1889 O O . ILE A 1 237 ? -17.411 13.547 19.491 1.00 96.19 237 ILE A O 1
ATOM 1893 N N . ALA A 1 238 ? -19.638 13.204 19.619 1.00 97.00 238 ALA A N 1
ATOM 1894 C CA . ALA A 1 238 ? -20.017 14.589 19.352 1.00 97.00 238 ALA A CA 1
ATOM 1895 C C . ALA A 1 238 ? -19.481 15.541 20.435 1.00 97.00 238 ALA A C 1
ATOM 1897 O O . ALA A 1 238 ? -18.779 16.499 20.121 1.00 97.00 238 ALA A O 1
ATOM 1898 N N . ASN A 1 239 ? -19.700 15.218 21.711 1.00 95.94 239 ASN A N 1
ATOM 1899 C CA . ASN A 1 239 ? -19.231 16.032 22.835 1.00 95.94 239 ASN A CA 1
ATOM 1900 C C . ASN A 1 239 ? -17.699 16.113 22.899 1.00 95.94 239 ASN A C 1
ATOM 1902 O O . ASN A 1 239 ? -17.136 17.180 23.144 1.00 95.94 239 ASN A O 1
ATOM 1906 N N . ALA A 1 240 ? -17.003 14.999 22.655 1.00 96.75 240 ALA A N 1
ATOM 1907 C CA . ALA A 1 240 ? -15.546 14.980 22.594 1.00 96.75 240 ALA A CA 1
ATOM 1908 C C . ALA A 1 240 ? -15.026 15.851 21.446 1.00 96.75 240 ALA A C 1
ATOM 1910 O O . ALA A 1 240 ? -14.048 16.572 21.635 1.00 96.75 240 ALA A O 1
ATOM 1911 N N . TRP A 1 241 ? -15.689 15.823 20.288 1.00 96.38 241 TRP A N 1
ATOM 1912 C CA . TRP A 1 241 ? -15.340 16.658 19.143 1.00 96.38 241 TRP A CA 1
ATOM 1913 C C . TRP A 1 241 ? -15.533 18.146 19.446 1.00 96.38 241 TRP A C 1
ATOM 1915 O O . TRP A 1 241 ? -14.610 18.936 19.251 1.00 96.38 241 TRP A O 1
ATOM 1925 N N . ASP A 1 242 ? -16.687 18.515 20.001 1.00 96.25 242 ASP A N 1
ATOM 1926 C CA . ASP A 1 242 ? -17.015 19.903 20.342 1.00 96.25 242 ASP A CA 1
ATOM 1927 C C . ASP A 1 242 ? -16.147 20.465 21.477 1.00 96.25 242 ASP A C 1
ATOM 1929 O O . ASP A 1 242 ? -15.942 21.677 21.566 1.00 96.25 242 ASP A O 1
ATOM 1933 N N . SER A 1 243 ? -15.581 19.594 22.320 1.00 95.56 243 SER A N 1
ATOM 1934 C CA . SER A 1 243 ? -14.647 19.993 23.379 1.00 95.56 243 SER A CA 1
ATOM 1935 C C . SER A 1 243 ? -13.267 20.424 22.866 1.00 95.56 243 SER A C 1
ATOM 1937 O O . SER A 1 243 ? -12.509 21.064 23.602 1.00 95.56 243 SER A O 1
ATOM 1939 N N . LEU A 1 244 ? -12.910 20.083 21.622 1.00 95.31 244 LEU A N 1
ATOM 1940 C CA . LEU A 1 244 ? -11.604 20.417 21.063 1.00 95.31 244 LEU A CA 1
ATOM 1941 C C . LEU A 1 244 ? -11.529 21.900 20.666 1.00 95.31 244 LEU A C 1
ATOM 1943 O O . LEU A 1 244 ? -12.411 22.411 19.969 1.00 95.31 244 LEU A O 1
ATOM 1947 N N . PRO A 1 245 ? -10.436 22.611 21.001 1.00 95.38 245 PRO A N 1
ATOM 1948 C CA . PRO A 1 245 ? -10.237 23.970 20.519 1.00 95.38 245 PRO A CA 1
ATOM 1949 C C . PRO A 1 245 ? -10.155 24.013 18.987 1.00 95.38 245 PRO A C 1
ATOM 1951 O O . PRO A 1 245 ? -9.272 23.401 18.386 1.00 95.38 245 PRO A O 1
ATOM 1954 N N . LYS A 1 246 ? -11.007 24.818 18.337 1.00 93.12 246 LYS A N 1
ATOM 1955 C CA . LYS A 1 246 ? -10.976 25.007 16.870 1.00 93.12 246 LYS A CA 1
ATOM 1956 C C . LYS A 1 246 ? -9.590 25.410 16.355 1.00 93.12 246 LYS A C 1
ATOM 1958 O O . LYS A 1 246 ? -9.178 24.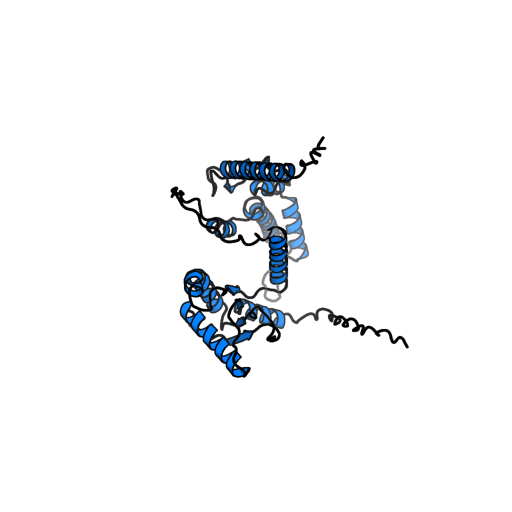962 15.288 1.00 93.12 246 LYS A O 1
ATOM 1963 N N . GLN A 1 247 ? -8.860 26.214 17.132 1.00 90.56 247 GLN A N 1
ATOM 1964 C CA . GLN A 1 247 ? -7.508 26.649 16.789 1.00 90.56 247 GLN A CA 1
ATOM 1965 C C . GLN A 1 247 ? -6.512 25.482 16.742 1.00 90.56 247 GLN A C 1
ATOM 1967 O O . GLN A 1 247 ? -5.688 25.443 15.843 1.00 90.56 247 GLN A O 1
ATOM 1972 N N . MET A 1 248 ? -6.635 24.489 17.630 1.00 91.25 248 MET A N 1
ATOM 1973 C CA . MET A 1 248 ? -5.787 23.288 17.624 1.00 91.25 248 MET A CA 1
ATOM 1974 C C . MET A 1 248 ? -5.967 22.487 16.328 1.00 91.25 248 MET A C 1
ATOM 1976 O O . MET A 1 248 ? -4.996 22.019 15.735 1.00 91.25 248 MET A O 1
ATOM 1980 N N . ILE A 1 249 ? -7.212 22.364 15.861 1.00 89.81 249 ILE A N 1
ATOM 1981 C CA . ILE A 1 249 ? -7.523 21.701 14.591 1.00 89.81 249 ILE A CA 1
ATOM 1982 C C . ILE A 1 249 ? -6.956 22.520 13.426 1.00 89.81 249 ILE A C 1
ATOM 1984 O O . ILE A 1 249 ? -6.292 21.960 12.557 1.00 89.81 249 ILE A O 1
ATOM 1988 N N . ALA A 1 250 ? -7.157 23.840 13.417 1.00 88.62 250 ALA A N 1
ATOM 1989 C CA . ALA A 1 250 ? -6.624 24.717 12.373 1.00 88.62 250 ALA A CA 1
ATOM 1990 C C . ALA A 1 250 ? -5.084 24.683 12.305 1.00 88.62 250 ALA A C 1
ATOM 1992 O O . ALA A 1 250 ? -4.514 24.525 11.225 1.00 88.62 250 ALA A O 1
ATOM 1993 N N . ASP A 1 251 ? -4.412 24.757 13.455 1.00 86.31 251 ASP A N 1
ATOM 1994 C CA . ASP A 1 251 ? -2.953 24.726 13.559 1.00 86.31 251 ASP A CA 1
ATOM 1995 C C . ASP A 1 251 ? -2.371 23.373 13.131 1.00 86.31 251 ASP A C 1
ATOM 1997 O O . ASP A 1 251 ? -1.247 23.332 12.627 1.00 86.31 251 ASP A O 1
ATOM 2001 N N . SER A 1 252 ? -3.132 22.275 13.243 1.00 89.31 252 SER A N 1
ATOM 2002 C CA . SER A 1 252 ? -2.693 20.958 12.757 1.00 89.31 252 SER A CA 1
ATOM 2003 C C . SER A 1 252 ? -2.418 20.944 11.252 1.00 89.31 252 SER A C 1
ATOM 2005 O O . SER A 1 252 ? -1.425 20.366 10.811 1.00 89.31 252 SER A O 1
ATOM 2007 N N . PHE A 1 253 ? -3.224 21.660 10.462 1.00 87.50 253 PHE A N 1
ATOM 2008 C CA . PHE A 1 253 ? -3.011 21.786 9.020 1.00 87.50 253 PHE A CA 1
ATOM 2009 C C . PHE A 1 253 ? -1.737 22.577 8.711 1.00 87.50 253 PHE A C 1
ATOM 2011 O O . PHE A 1 253 ? -0.927 22.145 7.891 1.00 87.50 253 PHE A O 1
ATOM 2018 N N . LEU A 1 254 ? -1.510 23.687 9.420 1.00 86.88 254 LEU A N 1
ATOM 2019 C CA . LEU A 1 254 ? -0.303 24.506 9.257 1.00 86.88 254 LEU A CA 1
ATO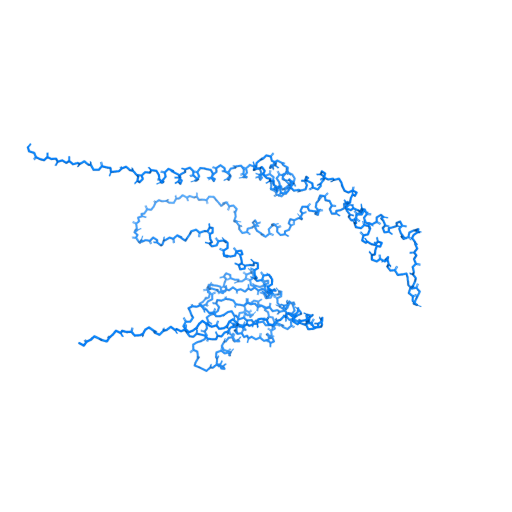M 2020 C C . LEU A 1 254 ? 0.962 23.733 9.642 1.00 86.88 254 LEU A C 1
ATOM 2022 O O . LEU A 1 254 ? 1.966 23.784 8.935 1.00 86.88 254 LEU A O 1
ATOM 2026 N N . THR A 1 255 ? 0.876 22.956 10.720 1.00 83.69 255 THR A N 1
ATOM 2027 C CA . THR A 1 255 ? 1.953 22.096 11.226 1.00 83.69 255 THR A CA 1
ATOM 2028 C C . THR A 1 255 ? 2.394 21.045 10.199 1.00 83.69 255 THR A C 1
ATOM 2030 O O . THR A 1 255 ? 3.535 20.590 10.225 1.00 83.69 255 THR A O 1
ATOM 2033 N N . TYR A 1 256 ? 1.526 20.703 9.246 1.00 83.94 256 TYR A N 1
ATOM 2034 C CA . TYR A 1 256 ? 1.793 19.749 8.166 1.00 83.94 256 TYR A CA 1
ATOM 2035 C C . TYR A 1 256 ? 1.981 20.408 6.795 1.00 83.94 256 TYR A C 1
ATOM 2037 O O . TYR A 1 256 ? 1.996 19.726 5.772 1.00 83.94 256 TYR A O 1
ATOM 2045 N N . GLY A 1 257 ? 2.130 21.734 6.754 1.00 81.81 257 GLY A N 1
ATOM 2046 C CA . GLY A 1 257 ? 2.339 22.475 5.509 1.00 81.81 257 GLY A CA 1
ATOM 2047 C C . GLY A 1 257 ? 1.096 22.560 4.621 1.00 81.81 257 GLY A C 1
ATOM 2048 O O . GLY A 1 257 ? 1.195 22.909 3.446 1.00 81.81 257 GLY A O 1
ATOM 2049 N N . ILE A 1 258 ? -0.085 22.264 5.167 1.00 83.44 258 ILE A N 1
ATOM 2050 C CA . ILE A 1 258 ? -1.367 22.389 4.476 1.00 83.44 258 ILE A CA 1
ATOM 2051 C C . ILE A 1 258 ? -1.882 23.815 4.716 1.00 83.44 258 ILE A C 1
ATOM 2053 O O . ILE A 1 258 ? -2.568 24.100 5.695 1.00 83.44 258 ILE A O 1
ATOM 2057 N N . SER A 1 259 ? -1.524 24.734 3.817 1.00 83.38 259 SER A N 1
ATOM 2058 C CA . SER A 1 259 ? -1.927 26.147 3.854 1.00 83.38 259 SER A CA 1
ATOM 2059 C C . SER A 1 259 ? -2.417 26.616 2.481 1.00 83.38 259 SER A C 1
ATOM 2061 O O . SER A 1 259 ? -1.948 26.140 1.448 1.00 83.38 259 SER A O 1
ATOM 2063 N N . LYS A 1 260 ? -3.354 27.575 2.463 1.00 79.25 260 LYS A N 1
ATOM 2064 C CA . LYS A 1 260 ? -3.771 28.274 1.232 1.00 79.25 260 LYS A CA 1
ATOM 2065 C C . LYS A 1 260 ? -2.710 29.260 0.743 1.00 79.25 260 LYS A C 1
ATOM 2067 O O . LYS A 1 260 ? -2.555 29.458 -0.456 1.00 79.25 260 LYS A O 1
ATOM 2072 N N . GLU A 1 261 ? -1.998 29.880 1.675 1.00 80.44 261 GLU A N 1
ATOM 2073 C CA . GLU A 1 261 ? -0.988 30.893 1.392 1.00 80.44 261 GLU A CA 1
ATOM 2074 C C . GLU A 1 261 ? 0.382 30.216 1.357 1.00 80.44 261 GLU A C 1
ATOM 2076 O O . GLU A 1 261 ? 0.882 29.755 2.390 1.00 80.44 261 GLU A O 1
ATOM 2081 N N . LYS A 1 262 ? 0.965 30.113 0.155 1.00 76.19 262 LYS A N 1
ATOM 2082 C CA . LYS A 1 262 ? 2.296 29.528 -0.046 1.00 76.19 262 LYS A CA 1
ATOM 2083 C C . LYS A 1 262 ? 3.331 30.330 0.746 1.00 76.19 262 LYS A C 1
ATOM 2085 O O . LYS A 1 262 ? 3.392 31.548 0.621 1.00 76.19 262 LYS A O 1
ATOM 2090 N N . GLY A 1 263 ? 4.151 29.658 1.550 1.00 75.06 263 GLY A N 1
ATOM 2091 C CA . GLY A 1 263 ? 5.306 30.272 2.212 1.00 75.06 263 GLY A CA 1
ATOM 2092 C C . GLY A 1 263 ? 5.042 30.981 3.532 1.00 75.06 263 GLY A C 1
ATOM 2093 O O . GLY A 1 263 ? 5.958 31.068 4.345 1.00 75.06 263 GLY A O 1
ATOM 2094 N N . ARG A 1 264 ? 3.815 31.445 3.797 1.00 82.06 264 ARG A N 1
ATOM 2095 C CA . ARG A 1 264 ? 3.524 32.255 4.994 1.00 82.06 264 ARG A CA 1
ATOM 2096 C C . ARG A 1 264 ? 3.660 31.496 6.316 1.00 82.06 264 ARG A C 1
ATOM 2098 O O . ARG A 1 264 ? 3.916 32.113 7.344 1.00 82.06 264 ARG A O 1
ATOM 2105 N N . HIS A 1 265 ? 3.430 30.188 6.299 1.00 84.25 265 HIS A N 1
ATOM 2106 C CA . HIS A 1 265 ? 3.389 29.353 7.503 1.00 84.25 265 HIS A CA 1
ATOM 2107 C C . HIS A 1 265 ? 4.382 28.191 7.447 1.00 84.25 265 HIS A C 1
ATOM 2109 O O . HIS A 1 265 ? 4.246 27.228 8.198 1.00 84.25 265 HIS A O 1
ATOM 2115 N N . ASP A 1 266 ? 5.368 28.258 6.551 1.00 86.12 266 ASP A N 1
ATOM 2116 C CA . ASP A 1 266 ? 6.344 27.180 6.390 1.00 86.12 266 ASP A CA 1
ATOM 2117 C C . ASP A 1 266 ? 7.241 27.020 7.630 1.00 86.12 266 ASP A C 1
ATOM 2119 O O . ASP A 1 266 ? 7.734 25.928 7.901 1.00 86.12 266 ASP A O 1
ATOM 2123 N N . ASP A 1 267 ? 7.411 28.089 8.412 1.00 86.12 267 ASP A N 1
ATOM 2124 C CA . ASP A 1 267 ? 8.094 28.095 9.711 1.00 86.12 267 ASP A CA 1
ATOM 2125 C C . ASP A 1 267 ? 7.404 27.204 10.757 1.00 86.12 267 ASP A C 1
ATOM 2127 O O . ASP A 1 267 ? 8.033 26.762 11.717 1.00 86.12 267 ASP A O 1
ATOM 2131 N N . LYS A 1 268 ? 6.113 26.913 10.561 1.00 84.44 268 LYS A N 1
ATOM 2132 C CA . LYS A 1 268 ? 5.314 26.081 11.465 1.00 84.44 268 LYS A CA 1
ATOM 2133 C C . LYS A 1 268 ? 5.367 24.595 11.125 1.00 84.44 268 LYS A C 1
ATOM 2135 O O . LYS A 1 268 ? 4.878 23.789 11.916 1.00 84.44 268 LYS A O 1
ATOM 2140 N N . ILE A 1 269 ? 5.943 24.218 9.983 1.00 88.00 269 ILE A N 1
ATOM 2141 C CA . ILE A 1 269 ? 5.982 22.827 9.527 1.00 88.00 269 ILE A CA 1
ATOM 2142 C C . ILE A 1 269 ? 6.815 21.995 10.506 1.00 88.00 269 ILE A C 1
ATOM 2144 O O . ILE A 1 269 ? 8.005 22.235 10.701 1.00 88.00 269 ILE A O 1
ATOM 2148 N N . HIS A 1 270 ? 6.187 20.985 11.108 1.00 84.00 270 HIS A N 1
ATOM 2149 C CA . HIS A 1 270 ? 6.752 20.205 12.208 1.00 84.00 270 HIS A CA 1
ATOM 2150 C C . HIS A 1 270 ? 8.108 19.595 11.870 1.00 84.00 270 HIS A C 1
ATOM 2152 O O . HIS A 1 270 ? 9.042 19.647 12.663 1.00 84.00 270 HIS A O 1
ATOM 2158 N N . VAL A 1 271 ? 8.220 19.023 10.673 1.00 83.75 271 VAL A N 1
ATOM 2159 C CA . VAL A 1 271 ? 9.428 18.316 10.246 1.00 83.75 271 VAL A CA 1
ATOM 2160 C C . VAL A 1 271 ? 10.614 19.247 10.018 1.00 83.75 271 VAL A C 1
ATOM 2162 O O . VAL A 1 271 ? 11.734 18.755 9.978 1.00 83.75 271 VAL A O 1
ATOM 2165 N N . PHE A 1 272 ? 10.387 20.560 9.902 1.00 88.00 272 PHE A N 1
ATOM 2166 C CA . PHE A 1 272 ? 11.434 21.565 9.692 1.00 88.00 272 PHE A CA 1
ATOM 2167 C C . PHE A 1 272 ? 11.953 22.197 10.981 1.00 88.00 272 PHE A C 1
ATOM 2169 O O . PHE A 1 272 ? 12.831 23.055 10.929 1.00 88.00 272 PHE A O 1
ATOM 2176 N N . LYS A 1 273 ? 11.415 21.803 12.139 1.00 84.62 273 LYS A N 1
ATOM 2177 C CA . LYS A 1 273 ? 11.922 22.268 13.430 1.00 84.62 273 LYS A CA 1
ATOM 2178 C C . LYS A 1 273 ? 13.350 21.754 13.676 1.00 84.62 273 LYS A C 1
ATOM 2180 O O . LYS A 1 273 ? 13.723 20.734 13.098 1.00 84.62 273 LYS A O 1
ATOM 2185 N N . PRO A 1 274 ? 14.143 22.407 14.550 1.00 83.38 274 PRO A N 1
ATOM 2186 C CA . PRO A 1 274 ? 15.518 21.986 14.847 1.00 83.38 274 PRO A CA 1
ATOM 2187 C C . PRO A 1 274 ? 15.650 20.533 15.331 1.00 83.38 274 PRO A C 1
ATOM 2189 O O . PRO A 1 274 ? 16.662 19.889 15.079 1.00 83.38 274 PRO A O 1
ATOM 2192 N N . ASP A 1 275 ? 14.623 20.027 16.013 1.00 82.94 275 ASP A N 1
ATOM 2193 C CA . ASP A 1 275 ? 14.467 18.655 16.506 1.00 82.94 275 ASP A CA 1
ATOM 2194 C C . ASP A 1 275 ? 13.617 17.761 15.578 1.00 82.94 275 ASP A C 1
ATOM 2196 O O . ASP A 1 275 ? 13.353 16.600 15.889 1.00 82.94 275 ASP A O 1
ATOM 2200 N N . GLY A 1 276 ? 13.164 18.301 14.445 1.00 78.62 276 GLY A N 1
ATOM 2201 C CA . GLY A 1 276 ? 12.355 17.607 13.451 1.00 78.62 276 GLY A CA 1
ATOM 2202 C C . GLY A 1 276 ? 13.174 16.683 12.547 1.00 78.62 276 GLY A C 1
ATOM 2203 O O . GLY A 1 276 ? 14.402 16.689 12.545 1.00 78.62 276 GLY A O 1
ATOM 2204 N N . ALA A 1 277 ? 12.482 15.890 11.726 1.00 81.81 277 ALA A N 1
ATOM 2205 C CA . ALA A 1 277 ? 13.118 14.933 10.814 1.00 81.81 277 ALA A CA 1
ATOM 2206 C C . ALA A 1 277 ? 14.003 15.596 9.737 1.00 81.81 277 ALA A C 1
ATOM 2208 O O . ALA A 1 277 ? 14.912 14.961 9.209 1.00 81.81 277 ALA A O 1
ATOM 2209 N N . ILE A 1 278 ? 13.742 16.866 9.401 1.00 84.31 278 ILE A N 1
ATOM 2210 C CA . ILE A 1 278 ? 14.461 17.626 8.373 1.00 84.31 278 ILE A CA 1
ATOM 2211 C C . ILE A 1 278 ? 14.771 19.043 8.897 1.00 84.31 278 ILE A C 1
ATOM 2213 O O . ILE A 1 278 ? 14.163 20.011 8.437 1.00 84.31 278 ILE A O 1
ATOM 2217 N N . PRO A 1 279 ? 15.740 19.221 9.812 1.00 83.06 279 PRO A N 1
ATOM 2218 C CA . PRO A 1 279 ? 15.992 20.509 10.475 1.00 83.06 279 PRO A CA 1
ATOM 2219 C C . PRO A 1 279 ? 16.322 21.681 9.532 1.00 83.06 279 PRO A C 1
ATOM 2221 O O . PRO A 1 279 ? 16.029 22.832 9.834 1.00 83.06 279 PRO A O 1
ATOM 2224 N N . ASN A 1 280 ? 16.882 21.398 8.349 1.00 86.69 280 ASN A N 1
ATOM 2225 C CA . ASN A 1 280 ? 17.182 22.399 7.312 1.00 86.69 280 ASN A CA 1
ATOM 2226 C C . ASN A 1 280 ? 16.084 22.519 6.238 1.00 86.69 280 ASN A C 1
ATOM 2228 O O . ASN A 1 280 ? 16.266 23.189 5.218 1.00 86.69 280 ASN A O 1
ATOM 2232 N N . GLY A 1 281 ? 14.942 21.859 6.431 1.00 86.62 281 GLY A N 1
ATOM 2233 C CA . GLY A 1 281 ? 13.918 21.710 5.400 1.00 86.62 281 GLY A CA 1
ATOM 2234 C C . GLY A 1 281 ? 13.273 23.028 4.974 1.00 86.62 281 GLY A C 1
ATOM 2235 O O . GLY A 1 281 ? 12.940 23.184 3.802 1.00 86.62 281 GLY A O 1
ATOM 2236 N N . LEU A 1 282 ? 13.198 24.021 5.868 1.00 87.38 282 LEU A N 1
ATOM 2237 C CA . LEU A 1 282 ? 12.704 25.357 5.523 1.00 87.38 282 LEU A CA 1
ATOM 2238 C C . LEU A 1 282 ? 13.596 26.058 4.484 1.00 87.38 282 LEU A C 1
ATOM 2240 O O . LEU A 1 282 ? 13.086 26.696 3.563 1.00 87.38 282 LEU A O 1
ATOM 2244 N N . ALA A 1 283 ? 14.921 25.938 4.614 1.00 87.81 283 ALA A N 1
ATOM 2245 C CA . ALA A 1 283 ? 15.867 26.524 3.666 1.00 87.81 283 ALA A CA 1
ATOM 2246 C C . ALA A 1 283 ? 15.790 25.816 2.306 1.00 87.81 283 ALA A C 1
ATOM 2248 O O . ALA A 1 283 ? 15.679 26.478 1.275 1.00 87.81 283 ALA A O 1
ATOM 2249 N N . LEU A 1 284 ? 15.739 24.479 2.317 1.00 88.75 284 LEU A N 1
ATOM 2250 C CA . LEU A 1 284 ? 15.583 23.663 1.108 1.00 88.75 284 LEU A CA 1
ATOM 2251 C C . LEU A 1 284 ? 14.278 23.980 0.365 1.00 88.75 284 LEU A C 1
ATOM 2253 O O . LEU A 1 284 ? 14.272 24.106 -0.858 1.00 88.75 284 LEU A O 1
ATOM 2257 N N . LEU A 1 285 ? 13.172 24.153 1.095 1.00 87.88 285 LEU A N 1
ATOM 2258 C CA . LEU A 1 285 ? 11.877 24.492 0.508 1.00 87.88 285 LEU A CA 1
ATOM 2259 C C . LEU A 1 285 ? 11.889 25.880 -0.146 1.00 87.88 285 LEU A C 1
ATOM 2261 O O . LEU A 1 285 ? 11.334 26.048 -1.232 1.00 87.88 285 LEU A O 1
ATOM 2265 N N . LYS A 1 286 ? 12.538 26.866 0.487 1.00 87.88 286 LYS A N 1
ATOM 2266 C CA . LYS A 1 286 ? 12.716 28.206 -0.093 1.00 87.88 286 LYS A CA 1
ATOM 2267 C C . LYS A 1 286 ? 13.558 28.158 -1.367 1.00 87.88 286 LYS A C 1
ATOM 2269 O O . LYS A 1 286 ? 13.144 28.726 -2.372 1.00 87.88 286 LYS A O 1
ATOM 2274 N N . GLN A 1 287 ? 14.680 27.437 -1.343 1.00 88.12 287 GLN A N 1
ATOM 2275 C CA . GLN A 1 287 ? 15.546 27.271 -2.510 1.00 88.12 287 GLN A CA 1
ATOM 2276 C C . GLN A 1 287 ? 14.791 26.647 -3.691 1.00 88.12 287 GLN A C 1
ATOM 2278 O O . GLN A 1 287 ? 14.801 27.200 -4.786 1.00 88.12 287 GLN A O 1
ATOM 2283 N N . ARG A 1 288 ? 14.063 25.547 -3.463 1.00 85.75 288 ARG A N 1
ATOM 2284 C CA . ARG A 1 288 ? 13.293 24.869 -4.518 1.00 85.75 288 ARG A CA 1
ATOM 2285 C C . ARG A 1 288 ? 12.232 25.752 -5.165 1.00 85.75 288 ARG A C 1
ATOM 2287 O O . ARG A 1 288 ? 12.027 25.666 -6.368 1.00 85.75 288 ARG A O 1
ATOM 2294 N N . ARG A 1 289 ? 11.559 26.603 -4.388 1.00 85.00 289 ARG A N 1
ATOM 2295 C CA . ARG A 1 289 ? 10.576 27.543 -4.947 1.00 85.00 289 ARG A CA 1
ATOM 2296 C C . ARG A 1 289 ? 11.234 28.623 -5.797 1.00 85.00 289 ARG A C 1
ATOM 2298 O O . ARG A 1 289 ? 10.686 28.963 -6.835 1.00 85.00 289 ARG A O 1
ATOM 2305 N N . GLN A 1 290 ? 12.406 29.108 -5.389 1.00 83.62 290 GLN A N 1
ATOM 2306 C CA . GLN A 1 290 ? 13.175 30.054 -6.193 1.00 83.62 290 GLN A CA 1
ATOM 2307 C C . GLN A 1 290 ? 13.614 29.424 -7.522 1.00 83.62 290 GLN A C 1
ATOM 2309 O O . GLN A 1 290 ? 13.496 30.056 -8.565 1.00 83.62 290 GLN A O 1
ATOM 2314 N N . GLU A 1 291 ? 14.075 28.170 -7.496 1.00 83.25 291 GLU A N 1
ATOM 2315 C CA . GLU A 1 291 ? 14.430 27.412 -8.704 1.00 83.25 291 GLU A CA 1
ATOM 2316 C C . GLU A 1 291 ? 13.222 27.227 -9.641 1.00 83.25 291 GLU A C 1
ATOM 2318 O O . GLU A 1 291 ? 13.351 27.428 -10.845 1.00 83.25 291 GLU A O 1
ATOM 2323 N N . GLU A 1 292 ? 12.039 26.900 -9.105 1.00 79.69 292 GLU A N 1
ATOM 2324 C CA . GLU A 1 292 ? 10.800 26.802 -9.895 1.00 79.69 292 GLU A CA 1
ATOM 2325 C C . GLU A 1 292 ? 10.378 28.141 -10.517 1.00 79.69 292 GLU A C 1
ATOM 2327 O O . GLU A 1 292 ? 9.876 28.161 -11.640 1.00 79.69 292 GLU A O 1
ATOM 2332 N N . GLU A 1 293 ? 10.542 29.255 -9.801 1.00 82.56 293 GLU A N 1
ATOM 2333 C CA . GLU A 1 293 ? 10.241 30.589 -10.335 1.00 82.56 293 GLU A CA 1
ATOM 2334 C C . GLU A 1 293 ? 11.207 30.981 -11.454 1.00 82.56 293 GLU A C 1
ATOM 2336 O O . GLU A 1 293 ? 10.761 31.458 -12.494 1.00 82.56 293 GLU A O 1
ATOM 2341 N N . VAL A 1 294 ? 12.506 30.712 -11.286 1.00 74.06 294 VAL A N 1
ATOM 2342 C CA . VAL A 1 294 ? 13.510 30.943 -12.335 1.00 74.06 294 VAL A CA 1
ATOM 2343 C C . VAL A 1 294 ? 13.213 30.089 -13.568 1.00 74.06 294 VAL A C 1
ATOM 2345 O O . VAL A 1 294 ? 13.264 30.602 -14.680 1.00 74.06 294 VAL A O 1
ATOM 2348 N N . LEU A 1 295 ? 12.847 28.816 -13.390 1.00 71.44 295 LEU A N 1
ATOM 2349 C CA . LEU A 1 295 ? 12.509 27.933 -14.508 1.00 71.44 295 LEU A CA 1
ATOM 2350 C C . LEU A 1 295 ? 11.313 28.458 -15.315 1.00 71.44 295 LEU A C 1
ATOM 2352 O O . LEU A 1 295 ? 11.361 28.459 -16.540 1.00 71.44 295 LEU A O 1
ATOM 2356 N N . LYS A 1 296 ? 10.277 28.968 -14.638 1.00 73.88 296 LYS A N 1
ATOM 2357 C CA . LYS A 1 296 ? 9.127 29.593 -15.310 1.00 73.88 296 LYS A CA 1
ATOM 2358 C C . LYS A 1 296 ? 9.502 30.857 -16.071 1.00 73.88 296 LYS A C 1
ATOM 2360 O O . LYS A 1 296 ? 9.009 31.057 -17.170 1.00 73.88 296 LYS A O 1
ATOM 2365 N N . MET A 1 297 ? 10.373 31.693 -15.506 1.00 69.69 297 MET A N 1
ATOM 2366 C CA . MET A 1 297 ? 10.855 32.889 -16.203 1.00 69.69 297 MET A CA 1
ATOM 2367 C C . MET A 1 297 ? 11.650 32.527 -17.462 1.00 69.69 297 MET A C 1
ATOM 2369 O O . MET A 1 297 ? 11.502 33.193 -18.478 1.00 69.69 297 MET A O 1
ATOM 2373 N N . VAL A 1 298 ? 12.466 31.468 -17.418 1.00 67.69 298 VAL A N 1
ATOM 2374 C CA . VAL A 1 298 ? 13.204 30.980 -18.596 1.00 67.69 298 VAL A CA 1
ATOM 2375 C C . VAL A 1 298 ? 12.247 30.452 -19.671 1.00 67.69 298 VAL A C 1
ATOM 2377 O O . VAL A 1 298 ? 12.424 30.787 -20.837 1.00 67.69 298 VAL A O 1
ATOM 2380 N N . GLU A 1 299 ? 11.210 29.697 -19.292 1.00 63.03 299 GLU A N 1
ATOM 2381 C CA . GLU A 1 299 ? 10.168 29.234 -20.227 1.00 63.03 299 GLU A CA 1
ATOM 2382 C C . GLU A 1 299 ? 9.371 30.395 -20.855 1.00 63.03 299 GLU A C 1
ATOM 2384 O O . GLU A 1 299 ? 9.001 30.322 -22.022 1.00 63.03 299 GLU A O 1
ATOM 2389 N N . GLU A 1 300 ? 9.111 31.476 -20.112 1.00 61.97 300 GLU A N 1
ATOM 2390 C CA . GLU A 1 300 ? 8.417 32.662 -20.639 1.00 61.97 300 GLU A CA 1
ATOM 2391 C C . GLU A 1 300 ? 9.279 33.482 -21.615 1.00 61.97 300 GLU A C 1
ATOM 2393 O O . GLU A 1 300 ? 8.733 34.082 -22.538 1.00 61.97 300 GLU A O 1
ATOM 2398 N N . ILE A 1 301 ? 10.606 33.497 -21.444 1.00 57.25 301 ILE A N 1
ATOM 2399 C CA . ILE A 1 301 ? 11.541 34.180 -22.356 1.00 57.25 301 ILE A CA 1
ATOM 2400 C C . ILE A 1 301 ? 11.672 33.416 -23.685 1.00 57.25 301 ILE A C 1
ATOM 2402 O O . ILE A 1 301 ? 11.628 34.038 -24.741 1.00 57.25 301 ILE A O 1
ATOM 2406 N N . ASP A 1 302 ? 11.749 32.082 -23.645 1.00 52.22 302 ASP A N 1
ATOM 2407 C CA . ASP A 1 302 ? 11.885 31.212 -24.833 1.00 52.22 302 ASP A CA 1
ATOM 2408 C C . ASP A 1 302 ? 10.653 31.278 -25.765 1.00 52.22 302 ASP A C 1
ATOM 2410 O O . ASP A 1 302 ? 10.752 31.090 -26.970 1.00 52.22 302 ASP A O 1
ATOM 2414 N N . LEU A 1 303 ? 9.474 31.620 -25.228 1.00 48.75 303 LEU A N 1
ATOM 2415 C CA . LEU A 1 303 ? 8.246 31.835 -26.010 1.00 48.75 303 LEU A CA 1
ATOM 2416 C C . LEU A 1 303 ? 8.130 33.243 -26.623 1.00 48.75 303 LEU A C 1
ATOM 2418 O O . LEU A 1 303 ? 7.205 33.488 -27.396 1.00 48.75 303 LEU A O 1
ATOM 2422 N N . GLY A 1 304 ? 9.011 34.175 -26.249 1.00 47.75 304 GLY A N 1
ATOM 2423 C CA . GLY A 1 304 ? 8.995 35.563 -26.722 1.00 47.75 304 GLY A CA 1
ATOM 2424 C C . GLY A 1 304 ? 9.942 35.851 -27.890 1.00 47.75 304 GLY A C 1
ATOM 2425 O O . GLY A 1 304 ? 9.821 36.909 -28.502 1.00 47.75 304 GLY A O 1
ATOM 2426 N N . GLU A 1 305 ? 10.873 34.944 -28.203 1.00 48.88 305 GLU A N 1
ATOM 2427 C CA . GLU A 1 305 ? 11.890 35.145 -29.252 1.00 48.88 305 GLU A CA 1
ATOM 2428 C C . GLU A 1 305 ? 11.462 34.643 -30.651 1.00 48.88 305 GLU A C 1
ATOM 2430 O O . GLU A 1 305 ? 12.138 34.947 -31.629 1.00 48.88 305 GLU A O 1
ATOM 2435 N N . ASP A 1 306 ? 10.307 33.975 -30.787 1.00 47.25 306 ASP A N 1
ATOM 2436 C CA . ASP A 1 306 ? 9.794 33.442 -32.069 1.00 47.25 306 ASP A CA 1
ATOM 2437 C C . ASP A 1 306 ? 8.847 34.403 -32.847 1.00 47.25 306 ASP A C 1
ATOM 2439 O O . ASP A 1 306 ? 8.330 34.035 -33.903 1.00 47.25 306 ASP A O 1
ATOM 2443 N N . GLU A 1 307 ? 8.599 35.637 -32.375 1.00 48.72 307 GLU A N 1
ATOM 2444 C CA . GLU A 1 307 ? 7.639 36.591 -32.990 1.00 48.72 307 GLU A CA 1
ATOM 2445 C C . GLU A 1 307 ? 8.259 37.851 -33.645 1.00 48.72 307 GLU A C 1
ATOM 2447 O O . GLU A 1 307 ? 7.584 38.870 -33.801 1.00 48.72 307 GLU A O 1
ATOM 2452 N N . SER A 1 308 ? 9.519 37.828 -34.097 1.00 48.00 308 SER A N 1
ATOM 2453 C CA . SER A 1 308 ? 10.065 38.964 -34.863 1.00 48.00 308 SER A CA 1
ATOM 2454 C C . SER A 1 308 ? 10.967 38.562 -36.028 1.00 48.00 308 SER A C 1
ATOM 2456 O O . SER A 1 308 ? 12.181 38.654 -35.917 1.00 48.00 308 SER A O 1
ATOM 2458 N N . ASP A 1 309 ? 10.363 38.211 -37.162 1.00 46.31 309 ASP A N 1
ATOM 2459 C CA . ASP A 1 309 ? 10.999 38.293 -38.483 1.00 46.31 309 ASP A CA 1
ATOM 2460 C C . ASP A 1 309 ? 9.955 38.787 -39.510 1.00 46.31 309 ASP A C 1
ATOM 2462 O O . ASP A 1 309 ? 9.407 38.015 -40.297 1.00 46.31 309 ASP A O 1
ATOM 2466 N N . GLU A 1 310 ? 9.636 40.089 -39.489 1.00 44.81 310 GLU A N 1
ATOM 2467 C CA . GLU A 1 310 ? 8.981 40.749 -40.630 1.00 44.81 310 GLU A CA 1
ATOM 2468 C C . GLU A 1 310 ? 10.044 41.173 -41.663 1.00 44.81 310 GLU A C 1
ATOM 2470 O O . GLU A 1 310 ? 10.842 42.083 -41.440 1.00 44.81 310 GLU A O 1
ATOM 2475 N N . GLU A 1 311 ? 10.048 40.423 -42.770 1.00 45.69 311 GLU A N 1
ATOM 2476 C CA . GLU A 1 311 ? 10.412 40.749 -44.160 1.00 45.69 311 GLU A CA 1
ATOM 2477 C C . GLU A 1 311 ? 11.161 42.075 -44.434 1.00 45.69 311 GLU A C 1
ATOM 2479 O O . GLU A 1 311 ? 10.596 43.168 -44.413 1.00 45.69 311 GLU A O 1
ATOM 2484 N N . ILE A 1 312 ? 12.434 41.962 -44.842 1.00 42.69 312 ILE A N 1
ATOM 2485 C CA . ILE A 1 312 ? 13.146 43.013 -45.585 1.00 42.69 312 ILE A CA 1
ATOM 2486 C C . ILE A 1 312 ? 13.006 42.711 -47.082 1.00 42.69 312 ILE A C 1
ATOM 2488 O O . ILE A 1 312 ? 13.727 41.867 -47.619 1.00 42.69 312 ILE A O 1
ATOM 2492 N N . ASP A 1 313 ? 12.114 43.433 -47.760 1.00 45.53 313 ASP A N 1
ATOM 2493 C CA . ASP A 1 313 ? 12.071 43.496 -49.223 1.00 45.53 313 ASP A CA 1
ATOM 2494 C C . ASP A 1 313 ? 13.227 44.369 -49.743 1.00 45.53 313 ASP A C 1
ATOM 2496 O O . ASP A 1 313 ? 13.314 45.568 -49.466 1.00 45.53 313 ASP A O 1
ATOM 2500 N N . VAL A 1 314 ? 14.132 43.763 -50.516 1.00 45.09 314 VAL A N 1
ATOM 2501 C CA . VAL A 1 314 ? 15.189 44.467 -51.255 1.00 45.09 314 VAL A CA 1
ATOM 2502 C C . VAL A 1 314 ? 14.738 44.616 -52.704 1.00 45.09 314 VAL A C 1
ATOM 2504 O O . VAL A 1 314 ? 14.877 43.694 -53.508 1.00 45.09 314 VAL A O 1
ATOM 2507 N N . GLU A 1 315 ? 14.209 45.789 -53.050 1.00 52.75 315 GLU A N 1
ATOM 2508 C CA . GLU A 1 315 ? 13.908 46.144 -54.436 1.00 52.75 315 GLU A CA 1
ATOM 2509 C C . GLU A 1 315 ? 15.192 46.627 -55.133 1.00 52.75 315 GLU A C 1
ATOM 2511 O O . GLU A 1 315 ? 15.845 47.587 -54.721 1.00 52.75 315 GLU A O 1
ATOM 2516 N N . VAL A 1 316 ? 15.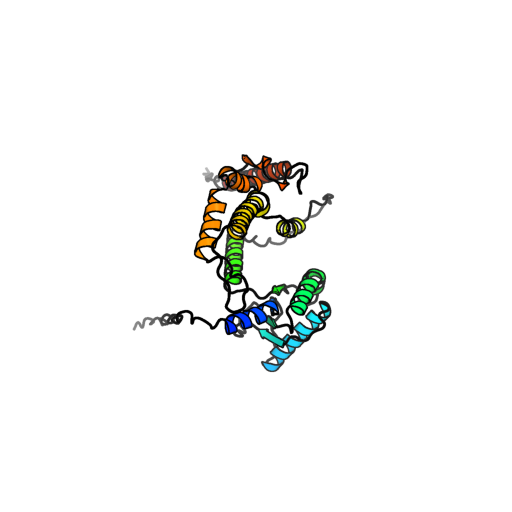589 45.893 -56.173 1.00 49.62 316 VAL A N 1
ATOM 2517 C CA . VAL A 1 316 ? 16.785 46.134 -56.984 1.00 49.62 316 VAL A CA 1
ATOM 2518 C C . VAL A 1 316 ? 16.471 47.166 -58.066 1.00 49.62 316 VAL A C 1
ATOM 2520 O O . VAL A 1 316 ? 15.593 46.932 -58.899 1.00 49.62 316 VAL A O 1
ATOM 2523 N N . SER A 1 317 ? 17.241 48.256 -58.123 1.00 53.72 317 SER A N 1
ATOM 2524 C CA . SER A 1 317 ? 17.554 49.015 -59.350 1.00 53.72 317 SER A CA 1
ATOM 2525 C C . SER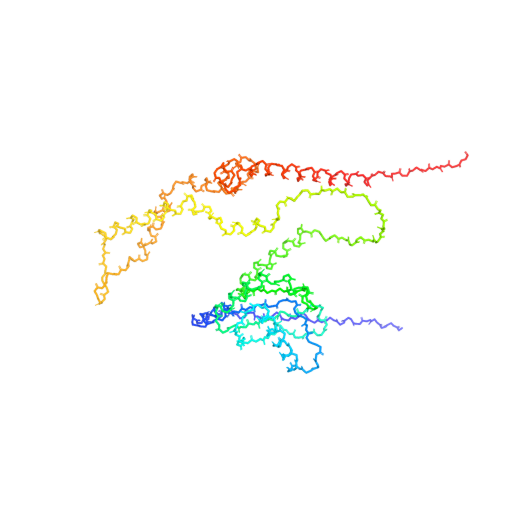 A 1 317 ? 18.836 49.822 -59.180 1.00 53.72 317 SER A C 1
ATOM 2527 O O . SER A 1 317 ? 18.954 50.534 -58.161 1.00 53.72 317 SER A O 1
#

Secondary structure (DSSP, 8-state):
---PPPP--PPPPPP----------HHHHHHHHHHHHTEEEEESPPPP--SSHHHHHHHHHHHHHHHHHHTT-----SEEEESS---TT-SSPPPEEEE-SSHHHHHHHHHHHHHHHHHHHHSTT-TT-EEEEPPPHHHHHHHHHHHHHHHHHSPPPPPPPP------------PPPTTHHHHHHTTSPPHHHHHTHHHHHHHHHHHHHHHHHHS--PBPTTSPBPPPPHHHHHHHHHHHHHTS-HHHHHHHHHHTT--SSTTTTGGG-GGGSTTSS-TTHHHHHHHHHHHHHHHHHHHHHHTTSSS----------

Radius of gyration: 30.64 Å; chains: 1; bounding box: 63×75×103 Å

Foldseek 3Di:
DDDDDDDDDDDDDPDPPDDDDDPPPVVVVVVVVFQLLQKKKKFQQDFDPDPDPVVRLVVQQVVVVVLLVQLVQPFRFPDWDFPDDDDPVDPTGTIIMTGTPGSVSVVSSVVSCVVCVVVQLVDPSCVGIDMDGRDDPVVVVVVVVVVVVVPVVDDDDDDDDDDDDDDDDDDDDDDDDPVVVVVVVVVDDALCRPQPVVQLVVQLVVLVVCCVVDNDWDADPVRHTDDDDPVSSVVSNVVSVVPDDPVSVVLSCLCCVNDPDPPPSLVNPVQCPCPHVNVCVNVVSVVVVVVVVVVVVVVVVVVVPPPDDDDDDDDDD

Organism: NCBI:txid157864

Sequence (317 aa):
MKRTNASNITPPRAKRSMAPPMDLDPNTVALAEQERQRTLVFIGLPESNAVRPSERVQEDREAITKILDHLEVEAEPTAVFRLGRFDPQRTTPRPLKVVMPTATHQHVALGGWKRERARLRSQQNMARLFVRPALTKEQLKKEYEERVRKRQQTPTPMAPASSQTNAPTHVVEDGPNQKEASDDISKMPEAPDVCWNAPFKEAIRKLYNDWMAHGEKATTSGGNLKAPQMEVYLEWIANAWDSLPKQMIADSFLTYGISKEKGRHDDKIHVFKPDGAIPNGLALLKQRRQEEEVLKMVEEIDLGEDESDEEIDVEVS

pLDDT: mean 76.6, std 20.86, range [25.86, 97.94]